Protein AF-0000000079922137 (afdb_homodimer)

Nearest PDB structures (foldseek):
  1squ-assembly1_A  TM=9.367E-01  e=2.160E-16  Thermotoga maritima
  3hm4-assembly1_B  TM=8.868E-01  e=2.963E-15  Oleidesulfovibrio alaskensis G20
  3h4y-assembly1_A-2  TM=8.692E-01  e=5.704E-15  Nitratidesulfovibrio vulgaris str. Hildenborough
  1xko-assembly1_A  TM=8.768E-01  e=2.113E-14  Thermotoga maritima
  6vpw-assembly1_B  TM=8.521E-01  e=3.391E-11  Vibrio vulnificus CMCP6

Radius of gyration: 19.05 Å; Cα contacts (8 Å, |Δi|>4): 712; chains: 2; bounding box: 39×54×43 Å

Secondary structure (DSSP, 8-state):
--HHHHHHHHHHHHHHHHHHH---PEE---EEEPSSEEE-SEEEEEEEEESEEEEEEEEE-HHHHHHHHHHHTTS-----HHHHHHHHHHHHHHHHHHHHHHHHHTT--EEEPPPEEEESSEEEE-SS-EEEEEEE-TT--EEEEEEEEEE-/--HHHHHHHHHHHHHHHHHHH----EE---EEEPSSEEEEEEEEEEEEEESEEEEEEEEE-HHHHHHHHHHHTTS-----HHHHHHHHHHHHHHHHHHHHHHHHHTT--EEEPPPEEEEEEEEEE-SS-EEEEEEE-TT--EEEEEEEEEE-

Organism: NCBI:txid1123349

Foldseek 3Di:
DDPQLVVLLVVLLQVLLCVLLVWRKDKDDKDWDDPWDKAAFKKKWKFKDFQKGWIKIKHFHLVVLQNSLCSNVPND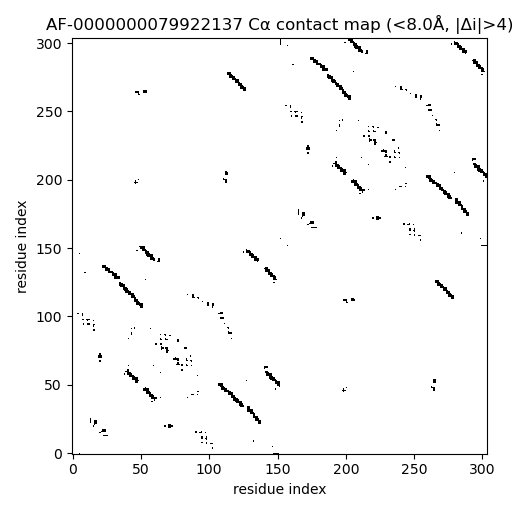GDPDSVSSNVSVQVSVVSSVVSSQVSVVVVVTHMDMDRMDMDGHIDIDGDPFIKMKMWIATPVGGIMIIIIGMDGD/DDPQLVVLLVVLLQVLLCVQLVWRKDKDDKDWDDPWDKAAFKKKWKFKDFQKGWIKIKHFHLVVLQNSLCSNVPNDGDPDSVSSNVSVQVSVVSSVVSSQVSVVVVVTHMDMDRMDMDGHIDIDGDPFIKMKMWIATPVGGIMIIIIGMDGD

Solvent-accessible surface area (backbone atoms only — not comparable to full-atom values): 14913 Å² total; per-residue (Å²): 114,61,65,68,60,52,49,34,44,51,50,22,44,46,51,43,45,24,66,58,34,69,47,68,57,41,76,54,74,69,47,78,53,60,79,62,40,73,46,71,39,37,32,35,38,29,25,26,24,66,47,37,34,23,40,40,34,44,37,28,42,70,66,37,34,35,51,52,31,11,30,53,63,74,62,42,86,59,85,47,67,68,59,20,50,51,44,49,36,51,51,52,50,52,22,51,51,48,18,36,56,52,34,38,76,70,75,32,56,57,47,62,25,62,48,36,36,41,34,36,55,33,36,38,36,53,92,54,71,31,41,34,36,40,34,29,40,86,83,65,38,55,36,34,42,34,41,24,54,42,78,107,114,60,66,68,61,52,48,32,44,52,49,20,42,46,52,43,44,22,65,58,34,69,46,69,56,41,79,54,73,69,46,77,52,59,79,64,38,75,46,76,35,39,33,36,36,29,27,26,24,66,50,37,34,23,39,42,34,43,37,30,39,70,67,36,35,35,50,52,31,11,31,54,63,73,60,43,84,60,85,48,68,67,59,20,53,52,44,49,36,52,50,53,49,50,23,51,51,48,18,35,55,50,33,38,74,70,75,33,55,58,50,62,25,62,48,35,36,41,34,37,53,34,36,38,36,53,88,55,72,32,43,34,36,40,33,28,41,87,85,65,37,54,37,35,42,34,40,23,53,42,80,106

Sequence (304 aa):
MKKEYLNSILESTKSVIDMVCQEDIKKGAPYIKNNPYSMNDISVNIGITGELKGQFVLSLTEDAVKYIASQMMGGMEISDIEMGKSAIGELSNMIMGNAGTKLSELNKTIDITPPMIIEGKVSISNPHQTISLPFKTKNNMELEVNISIVEVMKKEYLNSILESTKSVIDMVCQEDIKKGAPYIKNNPYSMNDISVNIGITGELKGQFVLSLTEDAVKYIASQMMGGMEISDIEMGKSAIGELSNMIMGNAGTKLSELNKTIDITPPMIIEGKVSISNPHQTISLPFKTKNNMELEVNISIVEV

InterPro domains:
  IPR028051 Chemotaxis phosphatase CheX-like domain [PF13690] (42-129)
  IPR028976 CheC-like superfamily [G3DSA:3.40.1550.10] (1-151)
  IPR028976 CheC-like superfamily [SSF103039] (1-140)
  IPR038756 CheY-P phosphatase CheX-like [PTHR39452] (1-149)

Structure (mmCIF, N/CA/C/O backbone):
data_AF-0000000079922137-model_v1
#
loop_
_entity.id
_entity.type
_entity.pdbx_description
1 polymer 'Chemotaxis protein CheX'
#
loop_
_atom_site.group_PDB
_atom_site.id
_atom_site.type_symbol
_atom_site.label_atom_id
_atom_site.label_alt_id
_atom_site.label_comp_id
_atom_site.label_asym_id
_atom_site.label_entity_id
_atom_site.label_seq_id
_atom_site.pdbx_PDB_ins_code
_atom_site.Cartn_x
_atom_site.Cartn_y
_atom_site.Cartn_z
_atom_site.occupancy
_atom_site.B_iso_or_equiv
_atom_site.auth_seq_id
_atom_site.auth_comp_id
_atom_site.auth_asym_id
_atom_site.auth_atom_id
_atom_site.pdbx_PDB_model_num
ATOM 1 N N . MET A 1 1 ? 11.984 11.219 -10.359 1 81 1 MET A N 1
ATOM 2 C CA . MET A 1 1 ? 10.789 12.016 -10.133 1 81 1 MET A CA 1
ATOM 3 C C . MET A 1 1 ? 11.055 13.492 -10.414 1 81 1 MET A C 1
ATOM 5 O O . MET A 1 1 ? 12.094 14.023 -10.008 1 81 1 MET A O 1
ATOM 9 N N . LYS A 1 2 ? 10.133 14.156 -11.18 1 90 2 LYS A N 1
ATOM 10 C CA . LYS A 1 2 ? 10.289 15.586 -11.445 1 90 2 LYS A CA 1
ATOM 11 C C . LYS A 1 2 ? 10.086 16.406 -10.172 1 90 2 LYS A C 1
ATOM 13 O O . LYS A 1 2 ? 9.203 16.109 -9.375 1 90 2 LYS A O 1
ATOM 18 N N . LYS A 1 3 ? 10.906 17.406 -10.078 1 93.06 3 LYS A N 1
ATOM 19 C CA . LYS A 1 3 ? 10.891 18.266 -8.898 1 93.06 3 LYS A CA 1
ATOM 20 C C . LYS A 1 3 ? 9.516 18.891 -8.688 1 93.06 3 LYS A C 1
ATOM 22 O O . LYS A 1 3 ? 9.078 19.078 -7.555 1 93.06 3 LYS A O 1
ATOM 27 N N . GLU A 1 4 ? 8.867 19.172 -9.766 1 96.12 4 GLU A N 1
ATOM 28 C CA . GLU A 1 4 ? 7.566 19.828 -9.703 1 96.12 4 GLU A CA 1
ATOM 29 C C . GLU A 1 4 ? 6.535 18.938 -9.008 1 96.12 4 GLU A C 1
ATOM 31 O O . GLU A 1 4 ? 5.668 19.422 -8.289 1 96.12 4 GLU A O 1
ATOM 36 N N . TYR A 1 5 ? 6.586 17.625 -9.289 1 96.44 5 TYR A N 1
ATOM 37 C CA . TYR A 1 5 ? 5.664 16.703 -8.633 1 96.44 5 TYR A CA 1
ATOM 38 C C . TYR A 1 5 ? 5.934 16.625 -7.137 1 96.44 5 TYR A C 1
ATOM 40 O O . TYR A 1 5 ? 5.004 16.672 -6.328 1 96.44 5 TYR A O 1
ATOM 48 N N . LEU A 1 6 ? 7.207 16.562 -6.859 1 95.06 6 LEU A N 1
ATOM 49 C CA . LEU A 1 6 ? 7.617 16.531 -5.461 1 95.06 6 LEU A CA 1
ATOM 50 C C . LEU A 1 6 ? 7.164 17.781 -4.73 1 95.06 6 LEU A C 1
ATOM 52 O O . LEU A 1 6 ? 6.66 17.703 -3.605 1 95.06 6 LEU A O 1
ATOM 56 N N . ASN A 1 7 ? 7.367 18.906 -5.379 1 96.06 7 ASN A N 1
ATOM 57 C CA . ASN A 1 7 ? 6.992 20.172 -4.777 1 96.06 7 ASN A CA 1
ATOM 58 C C . ASN A 1 7 ? 5.488 20.266 -4.531 1 96.06 7 ASN A C 1
ATOM 60 O O . ASN A 1 7 ? 5.051 20.812 -3.525 1 96.06 7 ASN A O 1
ATOM 64 N N . SER A 1 8 ? 4.691 19.734 -5.438 1 97.88 8 SER A N 1
ATOM 65 C CA . SER A 1 8 ? 3.242 19.719 -5.273 1 97.88 8 SER A CA 1
ATOM 66 C C . SER A 1 8 ? 2.836 18.938 -4.027 1 97.88 8 SER A C 1
ATOM 68 O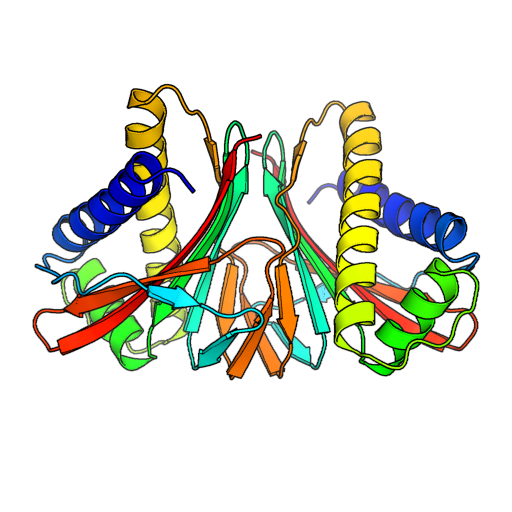 O . SER A 1 8 ? 1.965 19.375 -3.271 1 97.88 8 SER A O 1
ATOM 70 N N . ILE A 1 9 ? 3.469 17.797 -3.805 1 97.5 9 ILE A N 1
ATOM 71 C CA . ILE A 1 9 ? 3.141 16.938 -2.672 1 97.5 9 ILE A CA 1
ATOM 72 C C . ILE A 1 9 ? 3.617 17.594 -1.376 1 97.5 9 ILE A C 1
ATOM 74 O O . ILE A 1 9 ? 2.898 17.594 -0.374 1 97.5 9 ILE A O 1
ATOM 78 N N . LEU A 1 10 ? 4.812 18.188 -1.429 1 96.38 10 LEU A N 1
ATOM 79 C CA . LEU A 1 10 ? 5.379 18.859 -0.266 1 96.38 10 LEU A CA 1
ATOM 80 C C . LEU A 1 10 ? 4.508 20.047 0.156 1 96.38 10 LEU A C 1
ATOM 82 O O . LEU A 1 10 ? 4.211 20.203 1.342 1 96.38 10 LEU A O 1
ATOM 86 N N . GLU A 1 11 ? 4.148 20.766 -0.807 1 97.38 11 GLU A N 1
ATOM 87 C CA . GLU A 1 11 ? 3.314 21.938 -0.522 1 97.38 11 GLU A CA 1
ATOM 88 C C . GLU A 1 11 ? 1.943 21.516 0.001 1 97.38 11 GLU A C 1
ATOM 90 O O . GLU A 1 11 ? 1.394 22.156 0.9 1 97.38 11 GLU A O 1
ATOM 95 N N . SER A 1 12 ? 1.411 20.516 -0.592 1 98.62 12 SER A N 1
ATOM 96 C CA . SER A 1 12 ? 0.122 20 -0.137 1 98.62 12 SER A CA 1
ATOM 97 C C . SER A 1 12 ? 0.203 19.484 1.298 1 98.62 12 SER A C 1
ATOM 99 O O . SER A 1 12 ? -0.711 19.719 2.094 1 98.62 12 SER A O 1
ATOM 101 N N . THR A 1 13 ? 1.316 18.828 1.628 1 98.44 13 THR A N 1
ATOM 102 C CA . THR A 1 13 ? 1.517 18.328 2.986 1 98.44 13 THR A CA 1
ATOM 103 C C . THR A 1 13 ? 1.5 19.484 3.986 1 98.44 13 THR A C 1
ATOM 105 O O . THR A 1 13 ? 0.745 19.453 4.961 1 98.44 13 THR A O 1
ATOM 108 N N . LYS A 1 14 ? 2.283 20.469 3.693 1 97.75 14 LYS A N 1
ATOM 109 C CA . LYS A 1 14 ? 2.359 21.609 4.602 1 97.75 14 LYS A CA 1
ATOM 110 C C . LYS A 1 14 ? 1.015 22.328 4.695 1 97.75 14 LYS A C 1
ATOM 112 O O . LYS A 1 14 ? 0.538 22.625 5.793 1 97.75 14 LYS A O 1
ATOM 117 N N . SER A 1 15 ? 0.419 22.609 3.574 1 98.19 15 SER A N 1
ATOM 118 C CA . SER A 1 15 ? -0.817 23.391 3.549 1 98.19 15 SER A CA 1
ATOM 119 C C . SER A 1 15 ? -1.936 22.672 4.297 1 98.19 15 SER A C 1
ATOM 121 O O . SER A 1 15 ? -2.656 23.281 5.086 1 98.19 15 SER A O 1
ATOM 123 N N . VAL A 1 16 ? -2.084 21.406 4.055 1 98.56 16 VAL A N 1
ATOM 124 C CA . VAL A 1 16 ? -3.178 20.641 4.656 1 98.56 16 VAL A CA 1
ATOM 125 C C . VAL A 1 16 ? -2.953 20.516 6.164 1 98.56 16 VAL A C 1
ATOM 127 O O . VAL A 1 16 ? -3.875 20.734 6.953 1 98.56 16 VAL A O 1
ATOM 130 N N . ILE A 1 17 ? -1.747 20.188 6.582 1 97.94 17 ILE A N 1
ATOM 131 C CA . ILE A 1 17 ? -1.484 20.047 8.008 1 97.94 17 ILE A CA 1
ATOM 132 C C . ILE A 1 17 ? -1.648 21.391 8.703 1 97.94 17 ILE A C 1
ATOM 134 O O . ILE A 1 17 ? -2.242 21.484 9.781 1 97.94 17 ILE A O 1
ATOM 138 N N . ASP A 1 18 ? -1.113 22.422 8.086 1 97.5 18 ASP A N 1
ATOM 139 C CA . ASP A 1 18 ? -1.237 23.766 8.672 1 97.5 18 ASP A CA 1
ATOM 140 C C . ASP A 1 18 ? -2.703 24.156 8.812 1 97.5 18 ASP A C 1
ATOM 142 O O . ASP A 1 18 ? -3.107 24.703 9.844 1 97.5 18 ASP A O 1
ATOM 146 N N . MET A 1 19 ? -3.449 23.906 7.824 1 97.25 19 MET A N 1
ATOM 147 C CA . MET A 1 19 ? -4.852 24.312 7.82 1 97.25 19 MET A CA 1
ATOM 148 C C . MET A 1 19 ? -5.68 23.422 8.742 1 97.25 19 MET A C 1
ATOM 150 O O . MET A 1 19 ? -6.441 23.938 9.578 1 97.25 19 MET A O 1
ATOM 154 N N . VAL A 1 20 ? -5.59 22.109 8.664 1 96.81 20 VAL A N 1
ATOM 155 C CA . VAL A 1 20 ? -6.449 21.156 9.359 1 96.81 20 VAL A CA 1
ATOM 156 C C . VAL A 1 20 ? -6.047 21.078 10.828 1 96.81 20 VAL A C 1
ATOM 158 O O . VAL A 1 20 ? -6.898 20.922 11.703 1 96.81 20 VAL A O 1
ATOM 161 N N . CYS A 1 21 ? -4.738 21.234 11.125 1 96.69 21 CYS A N 1
ATOM 162 C CA . CYS A 1 21 ? -4.242 21.016 12.477 1 96.69 21 CYS A CA 1
ATOM 163 C C . CYS A 1 21 ? -3.791 22.328 13.109 1 96.69 21 CYS A C 1
ATOM 165 O O . CYS A 1 21 ? -3.299 22.344 14.242 1 96.69 21 CYS A O 1
ATOM 167 N N . GLN A 1 22 ? -3.955 23.344 12.375 1 95 22 GLN A N 1
ATOM 168 C CA . GLN A 1 22 ? -3.502 24.656 12.852 1 95 22 GLN A CA 1
ATOM 169 C C . GLN A 1 22 ? -2.055 24.594 13.336 1 95 22 GLN A C 1
ATOM 171 O O . GLN A 1 22 ? -1.746 25.016 14.445 1 95 22 GLN A O 1
ATOM 176 N N . GLU A 1 23 ? -1.337 24.047 12.484 1 94.38 23 GLU A N 1
ATOM 177 C CA . GLU A 1 23 ? 0.096 23.922 12.734 1 94.38 23 GLU A CA 1
ATOM 178 C C . GLU A 1 23 ? 0.896 24.875 11.836 1 94.38 23 GLU A C 1
ATOM 180 O O . GLU A 1 23 ? 0.321 25.625 11.055 1 94.38 23 GLU A O 1
ATOM 185 N N . ASP A 1 24 ? 2.137 24.938 11.922 1 94.69 24 ASP A N 1
ATOM 186 C CA . ASP A 1 24 ? 3.129 25.562 11.055 1 94.69 24 ASP A CA 1
ATOM 187 C C . ASP A 1 24 ? 4.367 24.672 10.914 1 94.69 24 ASP A C 1
ATOM 189 O O . ASP A 1 24 ? 5.457 25.047 11.359 1 94.69 24 ASP A O 1
ATOM 193 N N . ILE A 1 25 ? 4.078 23.594 10.242 1 96.62 25 ILE A N 1
ATOM 194 C CA . ILE A 1 25 ? 5.141 22.594 10.234 1 96.62 25 ILE A CA 1
ATOM 195 C C . ILE A 1 25 ? 6.332 23.109 9.43 1 96.62 25 ILE A C 1
ATOM 197 O O . ILE A 1 25 ? 6.156 23.828 8.438 1 96.62 25 ILE A O 1
ATOM 201 N N . LYS A 1 26 ? 7.438 22.734 9.875 1 96.88 26 LYS A N 1
ATOM 202 C CA . LYS A 1 26 ? 8.68 23.141 9.227 1 96.88 26 LYS A CA 1
ATOM 203 C C . LYS A 1 26 ? 9.266 22 8.391 1 96.88 26 LYS A C 1
ATOM 205 O O . LYS A 1 26 ? 9.367 20.875 8.859 1 96.88 26 LYS A O 1
ATOM 210 N N . LYS A 1 27 ? 9.625 22.406 7.191 1 95.94 27 LYS A N 1
ATOM 211 C CA . LYS A 1 27 ? 10.188 21.422 6.277 1 95.94 27 LYS A CA 1
ATOM 212 C C . LYS A 1 27 ? 11.695 21.297 6.465 1 95.94 27 LYS A C 1
ATOM 214 O O . LYS A 1 27 ? 12.391 22.297 6.656 1 95.94 27 LYS A O 1
ATOM 219 N N . GLY A 1 28 ? 12.156 20.094 6.504 1 95.38 28 GLY A N 1
ATOM 220 C CA . GLY A 1 28 ? 13.594 19.844 6.457 1 95.38 28 GLY A CA 1
ATOM 221 C C . GLY A 1 28 ? 14.109 19.578 5.055 1 95.38 28 GLY A C 1
ATOM 222 O O . GLY A 1 28 ? 13.398 19.812 4.074 1 95.38 28 GLY A O 1
ATOM 223 N N . ALA A 1 29 ? 15.352 19.125 4.977 1 94.94 29 ALA A N 1
ATOM 224 C CA . ALA A 1 29 ? 15.984 18.844 3.688 1 94.94 29 ALA A CA 1
ATOM 225 C C . ALA A 1 29 ? 15.57 17.469 3.172 1 94.94 29 ALA A C 1
ATOM 227 O O . ALA A 1 29 ? 15.648 16.469 3.9 1 94.94 29 ALA A O 1
ATOM 228 N N . PRO A 1 30 ? 15.164 17.5 1.885 1 94.94 30 PRO A N 1
ATOM 229 C CA . PRO A 1 30 ? 14.867 16.188 1.299 1 94.94 30 PRO A CA 1
ATOM 230 C C . PRO A 1 30 ? 16.109 15.336 1.119 1 94.94 30 PRO A C 1
ATOM 232 O O . PRO A 1 30 ? 17.203 15.859 0.92 1 94.94 30 PRO A O 1
ATOM 235 N N . TYR A 1 31 ? 15.914 13.984 1.205 1 95.5 31 TYR A N 1
ATOM 236 C CA . TYR A 1 31 ? 17.016 13.062 0.929 1 95.5 31 TYR A CA 1
ATOM 237 C C . TYR A 1 31 ? 16.484 11.766 0.326 1 95.5 31 TYR A C 1
ATOM 239 O O . TYR A 1 31 ? 15.305 11.453 0.429 1 95.5 31 TYR A O 1
ATOM 247 N N . ILE A 1 32 ? 17.359 10.984 -0.324 1 94.94 32 ILE A N 1
ATOM 248 C CA . ILE A 1 32 ? 17.016 9.734 -0.988 1 94.94 32 ILE A CA 1
ATOM 249 C C . ILE A 1 32 ? 17.156 8.578 -0.002 1 94.94 32 ILE A C 1
ATOM 251 O O . ILE A 1 32 ? 18.125 8.5 0.746 1 94.94 32 ILE A O 1
ATOM 255 N N . LYS A 1 33 ? 16.141 7.742 0.005 1 92.81 33 LYS A N 1
ATOM 256 C CA . LYS A 1 33 ? 16.219 6.527 0.812 1 92.81 33 LYS A CA 1
ATOM 257 C C . LYS A 1 33 ? 16.75 5.352 -0.01 1 92.81 33 LYS A C 1
ATOM 259 O O . LYS A 1 33 ? 16.359 5.176 -1.165 1 92.81 33 LYS A O 1
ATOM 264 N N . ASN A 1 34 ? 17.547 4.605 0.652 1 88.62 34 ASN A N 1
ATOM 265 C CA . ASN A 1 34 ? 17.984 3.371 0.019 1 88.62 34 ASN A CA 1
ATOM 266 C C . ASN A 1 34 ? 16.938 2.271 0.131 1 88.62 34 ASN A C 1
ATOM 268 O O . ASN A 1 34 ? 16.297 2.127 1.171 1 88.62 34 ASN A O 1
ATOM 272 N N . ASN A 1 35 ? 16.766 1.511 -0.891 1 87.44 35 ASN A N 1
ATOM 273 C CA . ASN A 1 35 ? 15.867 0.359 -0.865 1 87.44 35 ASN A CA 1
ATOM 274 C C . ASN A 1 35 ? 16.609 -0.919 -0.484 1 87.44 35 ASN A C 1
ATOM 276 O O . ASN A 1 35 ? 17.672 -1.212 -1.034 1 87.44 35 ASN A O 1
ATOM 280 N N . PRO A 1 36 ? 16.109 -1.614 0.474 1 91.69 36 PRO A N 1
ATOM 281 C CA . PRO A 1 36 ? 14.961 -1.319 1.331 1 91.69 36 PRO A CA 1
ATOM 282 C C . PRO A 1 36 ? 15.281 -0.306 2.426 1 91.69 36 PRO A C 1
ATOM 284 O O . PRO A 1 36 ? 16.453 -0.078 2.734 1 91.69 36 PRO A O 1
ATOM 287 N N . TYR A 1 37 ? 14.234 0.361 2.883 1 91.69 37 TYR A N 1
ATOM 288 C CA . TYR A 1 37 ? 14.398 1.246 4.031 1 91.69 37 TYR A CA 1
ATOM 289 C C . TYR A 1 37 ? 13.516 0.8 5.191 1 91.69 37 TYR A C 1
ATOM 291 O O . TYR A 1 37 ? 12.516 0.099 4.988 1 91.69 37 TYR A O 1
ATOM 299 N N . SER A 1 38 ? 13.891 1.223 6.316 1 91.19 38 SER A N 1
ATOM 300 C CA . SER A 1 38 ? 13.18 0.786 7.512 1 91.19 38 SER A CA 1
ATOM 301 C C . SER A 1 38 ? 12.297 1.899 8.07 1 91.19 38 SER A C 1
ATOM 303 O O . SER A 1 38 ? 12.633 3.08 7.953 1 91.19 38 SER A O 1
ATOM 305 N N . MET A 1 39 ? 11.219 1.504 8.516 1 87.19 39 MET A N 1
ATOM 306 C CA . MET A 1 39 ? 10.336 2.377 9.281 1 87.19 39 MET A CA 1
ATOM 307 C C . MET A 1 39 ? 10.008 1.756 10.633 1 87.19 39 MET A C 1
ATOM 309 O O . MET A 1 39 ? 9.938 0.532 10.766 1 87.19 39 MET A O 1
ATOM 313 N N . ASN A 1 40 ? 9.992 2.822 11.539 1 82.31 40 ASN A N 1
ATOM 314 C CA . ASN A 1 40 ? 9.703 2.367 12.898 1 82.31 40 ASN A CA 1
ATOM 315 C C . ASN A 1 40 ? 8.469 3.047 13.469 1 82.31 40 ASN A C 1
ATOM 317 O O . ASN A 1 40 ? 8.148 4.18 13.102 1 82.31 40 ASN A O 1
ATOM 321 N N . ASP A 1 41 ? 7.352 2.367 13.68 1 89.75 41 ASP A N 1
ATOM 322 C CA . ASP A 1 41 ? 6.172 2.871 14.383 1 89.75 41 ASP A CA 1
ATOM 323 C C . ASP A 1 41 ? 4.938 2.805 13.484 1 89.75 41 ASP A C 1
ATOM 325 O O . ASP A 1 41 ? 4.523 1.722 13.062 1 89.75 41 ASP A O 1
ATOM 329 N N . ILE A 1 42 ? 4.379 4.078 13.156 1 95.25 42 ILE A N 1
ATOM 330 C CA . ILE A 1 42 ? 3.127 4.078 12.406 1 95.25 42 ILE A CA 1
ATOM 331 C C . ILE A 1 42 ? 3.344 4.734 11.047 1 95.25 42 ILE A C 1
ATOM 333 O O . ILE A 1 42 ? 3.963 5.797 10.953 1 95.25 42 ILE A O 1
ATOM 337 N N . SER A 1 43 ? 2.918 4.043 10 1 96.38 43 SER A N 1
ATOM 338 C CA . SER A 1 43 ? 3 4.57 8.641 1 96.38 43 SER A CA 1
ATOM 339 C C . SER A 1 43 ? 1.655 4.469 7.926 1 96.38 43 SER A C 1
ATOM 341 O O . SER A 1 43 ? 0.944 3.473 8.07 1 96.38 43 SER A O 1
ATOM 343 N N . VAL A 1 44 ? 1.329 5.488 7.211 1 97.38 44 VAL A N 1
ATOM 344 C CA . VAL A 1 44 ? 0.157 5.484 6.34 1 97.38 44 VAL A CA 1
ATOM 345 C C . VAL A 1 44 ? 0.596 5.418 4.879 1 97.38 44 VAL A C 1
ATOM 347 O O . VAL A 1 44 ? 1.353 6.273 4.414 1 97.38 44 VAL A O 1
ATOM 350 N N . ASN A 1 45 ? 0.087 4.426 4.156 1 97.44 45 ASN A N 1
ATOM 351 C CA . ASN A 1 45 ? 0.425 4.25 2.75 1 97.44 45 ASN A CA 1
ATOM 352 C C . ASN A 1 45 ? -0.764 4.566 1.845 1 97.44 45 ASN A C 1
ATOM 354 O O . ASN A 1 45 ? -1.878 4.102 2.094 1 97.44 45 ASN A O 1
ATOM 358 N N . ILE A 1 46 ? -0.551 5.43 0.88 1 98.12 46 ILE A N 1
ATOM 359 C CA . ILE A 1 46 ? -1.516 5.727 -0.173 1 98.12 46 ILE A CA 1
ATOM 360 C C . ILE A 1 46 ? -0.905 5.406 -1.536 1 98.12 46 ILE A C 1
ATOM 362 O O . ILE A 1 46 ? 0.155 5.934 -1.887 1 98.12 46 ILE A O 1
ATOM 366 N N . GLY A 1 47 ? -1.529 4.547 -2.246 1 97.94 47 GLY A N 1
ATOM 367 C CA . GLY A 1 47 ? -1.116 4.266 -3.611 1 97.94 47 GLY A CA 1
ATOM 368 C C . GLY A 1 47 ? -1.536 5.34 -4.594 1 97.94 47 GLY A C 1
ATOM 369 O O . GLY A 1 47 ? -2.584 5.969 -4.426 1 97.94 47 GLY A O 1
ATOM 370 N N . ILE A 1 48 ? -0.75 5.527 -5.609 1 98.19 48 ILE A N 1
ATOM 371 C CA . ILE A 1 48 ? -0.995 6.531 -6.637 1 98.19 48 ILE A CA 1
ATOM 372 C C . ILE A 1 48 ? -1.03 5.867 -8.008 1 98.19 48 ILE A C 1
ATOM 374 O O . ILE A 1 48 ? -0.157 5.062 -8.344 1 98.19 48 ILE A O 1
ATOM 378 N N . THR A 1 49 ? -2.064 6.172 -8.828 1 98.25 49 THR A N 1
ATOM 379 C CA . THR A 1 49 ? -2.152 5.691 -10.195 1 98.25 49 THR A CA 1
ATOM 380 C C . THR A 1 49 ? -2.535 6.824 -11.148 1 98.25 49 THR A C 1
ATOM 382 O O . THR A 1 49 ? -2.762 7.953 -10.711 1 98.25 49 THR A O 1
ATOM 385 N N . GLY A 1 50 ? -2.678 6.512 -12.43 1 97.44 50 GLY A N 1
ATOM 386 C CA . GLY A 1 50 ? -2.939 7.516 -13.453 1 97.44 50 GLY A CA 1
ATOM 387 C C . GLY A 1 50 ? -1.71 7.867 -14.273 1 97.44 50 GLY A C 1
ATOM 388 O O . GLY A 1 50 ? -0.957 6.984 -14.68 1 97.44 50 GLY A O 1
ATOM 389 N N . GLU A 1 51 ? -1.532 9.172 -14.469 1 97.75 51 GLU A N 1
ATOM 390 C CA . GLU A 1 51 ? -0.391 9.625 -15.258 1 97.75 51 GLU A CA 1
ATOM 391 C C . GLU A 1 51 ? 0.905 9.539 -14.461 1 97.75 51 GLU A C 1
ATOM 393 O O . GLU A 1 51 ? 1.997 9.594 -15.023 1 97.75 51 GLU A O 1
ATOM 398 N N . LEU A 1 52 ? 0.773 9.477 -13.188 1 97.5 52 LEU A N 1
ATOM 399 C CA . LEU A 1 52 ? 1.844 9.125 -12.258 1 97.5 52 LEU A CA 1
ATOM 400 C C . LEU A 1 52 ? 1.501 7.855 -11.492 1 97.5 52 LEU A C 1
ATOM 402 O O . LEU A 1 52 ? 0.344 7.645 -11.117 1 97.5 52 LEU A O 1
ATOM 406 N N . LYS A 1 53 ? 2.477 6.988 -11.219 1 97.62 53 LYS A N 1
ATOM 407 C CA . LYS A 1 53 ? 2.281 5.777 -10.43 1 97.62 53 LYS A CA 1
ATOM 408 C C . LYS A 1 53 ? 3.305 5.688 -9.297 1 97.62 53 LYS A C 1
ATOM 410 O O . LYS A 1 53 ? 4.469 6.055 -9.477 1 97.62 53 LYS A O 1
ATOM 415 N N . GLY A 1 54 ? 2.85 5.242 -8.172 1 96.94 54 GLY A N 1
ATOM 416 C CA . GLY A 1 54 ? 3.775 5.094 -7.059 1 96.94 54 GLY A CA 1
ATOM 417 C C . GLY A 1 54 ? 3.084 5.004 -5.715 1 96.94 54 GLY A C 1
ATOM 418 O O . GLY A 1 54 ? 2.027 4.379 -5.594 1 96.94 54 GLY A O 1
ATOM 419 N N . GLN A 1 55 ? 3.812 5.551 -4.691 1 96.88 55 GLN A N 1
ATOM 420 C CA . GLN A 1 55 ? 3.326 5.469 -3.318 1 96.88 55 GLN A CA 1
ATOM 421 C C . GLN A 1 55 ? 3.676 6.73 -2.535 1 96.88 55 GLN A C 1
ATOM 423 O O . GLN A 1 55 ? 4.75 7.309 -2.725 1 96.88 55 GLN A O 1
ATOM 428 N N . PHE A 1 56 ? 2.746 7.125 -1.777 1 97.88 56 PHE A N 1
ATOM 429 C CA . PHE A 1 56 ? 2.91 8.102 -0.705 1 97.88 56 PHE A CA 1
ATOM 430 C C . PHE A 1 56 ? 2.877 7.418 0.657 1 97.88 56 PHE A C 1
ATOM 432 O O . PHE A 1 56 ? 1.934 6.684 0.967 1 97.88 56 PHE A O 1
ATOM 439 N N . VAL A 1 57 ? 3.916 7.637 1.489 1 97.38 57 VAL A N 1
ATOM 440 C CA . VAL A 1 57 ? 3.955 7.051 2.824 1 97.38 57 VAL A CA 1
ATOM 441 C C . VAL A 1 57 ? 4.23 8.141 3.859 1 97.38 57 VAL A C 1
ATOM 443 O O . VAL A 1 57 ? 5.254 8.828 3.789 1 97.38 57 VAL A O 1
ATOM 446 N N . LEU A 1 58 ? 3.365 8.336 4.793 1 97.94 58 LEU A N 1
ATOM 447 C CA . LEU A 1 58 ? 3.555 9.227 5.934 1 97.94 58 LEU A CA 1
ATOM 448 C C . LEU A 1 58 ? 3.945 8.445 7.18 1 97.94 58 LEU A C 1
ATOM 450 O O . LEU A 1 58 ? 3.188 7.59 7.645 1 97.94 58 LEU A O 1
ATOM 454 N N . SER A 1 59 ? 5.078 8.703 7.742 1 96.94 59 SER A N 1
ATOM 455 C CA . SER A 1 59 ? 5.586 8.008 8.914 1 96.94 59 SER A CA 1
ATOM 456 C C . SER A 1 59 ? 5.602 8.914 10.141 1 96.94 59 SER A C 1
ATOM 458 O O . SER A 1 59 ? 6.066 10.055 10.07 1 96.94 59 SER A O 1
ATOM 460 N N . LEU A 1 60 ? 5.105 8.383 11.211 1 95.94 60 LEU A N 1
ATOM 461 C CA . LEU A 1 60 ? 5.027 9.148 12.453 1 95.94 60 LEU A CA 1
ATOM 462 C C . LEU A 1 60 ? 5.262 8.25 13.656 1 95.94 60 LEU A C 1
ATOM 464 O O . LEU A 1 60 ? 4.957 7.055 13.617 1 95.94 60 LEU A O 1
ATOM 468 N N . THR A 1 61 ? 5.727 8.883 14.719 1 94.19 61 THR A N 1
ATOM 469 C CA . THR A 1 61 ? 5.762 8.203 16 1 94.19 61 THR A CA 1
ATOM 470 C C . THR A 1 61 ? 4.371 8.156 16.625 1 94.19 61 THR A C 1
ATOM 472 O O . THR A 1 61 ? 3.484 8.922 16.25 1 94.19 61 THR A O 1
ATOM 475 N N . GLU A 1 62 ? 4.238 7.273 17.625 1 93.38 62 GLU A N 1
ATOM 476 C CA . GLU A 1 62 ? 2.963 7.199 18.328 1 93.38 62 GLU A CA 1
ATOM 477 C C . GLU A 1 62 ? 2.598 8.547 18.953 1 93.38 62 GLU A C 1
ATOM 479 O O . GLU A 1 62 ? 1.438 8.961 18.906 1 93.38 62 GLU A O 1
ATOM 484 N N . ASP A 1 63 ? 3.59 9.195 19.484 1 93.5 63 ASP A N 1
ATOM 485 C CA . ASP A 1 63 ? 3.355 10.5 20.094 1 93.5 63 ASP A CA 1
ATOM 486 C C . ASP A 1 63 ? 2.918 11.531 19.062 1 93.5 63 ASP A C 1
ATOM 488 O O . ASP A 1 63 ? 2.027 12.336 19.328 1 93.5 63 ASP A O 1
ATOM 492 N N . ALA A 1 64 ? 3.557 11.492 17.938 1 95.56 64 ALA A N 1
ATOM 493 C CA . ALA A 1 64 ? 3.189 12.43 16.875 1 95.56 64 ALA A CA 1
ATOM 494 C C . ALA A 1 64 ? 1.771 12.164 16.375 1 95.56 64 ALA A C 1
ATOM 496 O O . ALA A 1 64 ? 1.029 13.094 16.062 1 95.56 64 ALA A O 1
ATOM 497 N N . VAL A 1 65 ? 1.354 10.906 16.328 1 96.19 65 VAL A N 1
ATOM 498 C CA . VAL A 1 65 ? 0.004 10.531 15.914 1 96.19 65 VAL A CA 1
ATOM 499 C C . VAL A 1 65 ? -1.014 11.141 16.875 1 96.19 65 VAL A C 1
ATOM 501 O O . VAL A 1 65 ? -1.979 11.773 16.453 1 96.19 65 VAL A O 1
ATOM 504 N N . LYS A 1 66 ? -0.755 10.938 18.125 1 95.06 66 LYS A N 1
ATOM 505 C CA . LYS A 1 66 ? -1.672 11.453 19.141 1 95.06 66 LYS A CA 1
ATOM 506 C C . LYS A 1 66 ? -1.762 12.977 19.078 1 95.06 66 LYS A C 1
ATOM 508 O O . LYS A 1 66 ? -2.854 13.539 19.172 1 95.06 66 LYS A O 1
ATOM 513 N N . TYR A 1 67 ? -0.655 13.562 18.938 1 95.62 67 TYR A N 1
ATOM 514 C CA . TYR A 1 67 ? -0.613 15.016 18.906 1 95.62 67 TYR A CA 1
ATOM 515 C C . TYR A 1 67 ? -1.354 15.562 17.703 1 95.62 67 TYR A C 1
ATOM 517 O O . TYR A 1 67 ? -2.236 16.406 17.828 1 95.62 67 TYR A O 1
ATOM 525 N N . ILE A 1 68 ? -1.006 15.125 16.484 1 96.25 68 ILE A N 1
ATOM 526 C CA . ILE A 1 68 ? -1.587 15.625 15.234 1 96.25 68 ILE A CA 1
ATOM 527 C C . ILE A 1 68 ? -3.084 15.328 15.211 1 96.25 68 ILE A C 1
ATOM 529 O O . ILE A 1 68 ? -3.885 16.172 14.82 1 96.25 68 ILE A O 1
ATOM 533 N N . ALA A 1 69 ? -3.451 14.109 15.633 1 96.56 69 ALA A N 1
ATOM 534 C CA . ALA A 1 69 ? -4.867 13.766 15.688 1 96.56 69 ALA A CA 1
ATOM 535 C C . ALA A 1 69 ? -5.621 14.695 16.641 1 96.56 69 ALA A C 1
ATOM 537 O O . ALA A 1 69 ? -6.742 15.117 16.344 1 96.56 69 ALA A O 1
ATOM 538 N N . SER A 1 70 ? -5.02 14.938 17.812 1 96.25 70 SER A N 1
ATOM 539 C CA . SER A 1 70 ? -5.609 15.859 18.781 1 96.25 70 SER A CA 1
ATOM 540 C C . SER A 1 70 ? -5.848 17.234 18.156 1 96.25 70 SER A C 1
ATOM 542 O O . SER A 1 70 ? -6.926 17.812 18.312 1 96.25 70 SER A O 1
ATOM 544 N N . GLN A 1 71 ? -4.887 17.719 17.438 1 95.81 71 GLN A N 1
ATOM 545 C CA . GLN A 1 71 ? -5 19.031 16.797 1 95.81 71 GLN A CA 1
ATOM 546 C C . GLN A 1 71 ? -6.098 19.016 15.727 1 95.81 71 GLN A C 1
ATOM 548 O O . GLN A 1 71 ? -6.844 19.984 15.594 1 95.81 71 GLN A O 1
ATOM 553 N N . MET A 1 72 ? -6.176 17.922 14.992 1 95.12 72 MET A N 1
ATOM 554 C CA . MET A 1 72 ? -7.203 17.781 13.969 1 95.12 72 MET A CA 1
ATOM 555 C C . MET A 1 72 ? -8.594 17.891 14.57 1 95.12 72 MET A C 1
ATOM 557 O O . MET A 1 72 ? -9.523 18.375 13.93 1 95.12 72 MET A O 1
ATOM 561 N N . MET A 1 73 ? -8.664 17.359 15.766 1 92.94 73 MET A N 1
ATOM 562 C CA . MET A 1 73 ? -9.969 17.297 16.422 1 92.94 73 MET A CA 1
ATOM 563 C C . MET A 1 73 ? -10.172 18.516 17.328 1 92.94 73 MET A C 1
ATOM 565 O O . MET A 1 73 ? -11 18.469 18.234 1 92.94 73 MET A O 1
ATOM 569 N N . GLY A 1 74 ? -9.391 19.5 17.188 1 92.44 74 GLY A N 1
ATOM 570 C CA . GLY A 1 74 ? -9.57 20.75 17.906 1 92.44 74 GLY A CA 1
ATOM 571 C C . GLY A 1 74 ? -8.898 20.75 19.266 1 92.44 74 GLY A C 1
ATOM 572 O O . GLY A 1 74 ? -9.32 21.469 20.172 1 92.44 74 GLY A O 1
ATOM 573 N N . GLY A 1 75 ? -8.039 19.891 19.438 1 93.06 75 GLY A N 1
ATOM 574 C CA . GLY A 1 75 ? -7.293 19.891 20.688 1 93.06 75 GLY A CA 1
ATOM 575 C C . GLY A 1 75 ? -7.797 18.859 21.672 1 93.06 75 GLY A C 1
ATOM 576 O O . GLY A 1 75 ? -7.297 18.766 22.797 1 93.06 75 GLY A O 1
ATOM 577 N N . MET A 1 76 ? -8.703 18.016 21.266 1 91.69 76 MET A N 1
ATOM 578 C CA . MET A 1 76 ? -9.234 16.984 22.141 1 91.69 76 MET A CA 1
ATOM 579 C C . MET A 1 76 ? -8.188 15.898 22.406 1 91.69 76 MET A C 1
ATOM 581 O O . MET A 1 76 ? -7.434 15.531 21.5 1 91.69 76 MET A O 1
ATOM 585 N N . GLU A 1 77 ? -8.188 15.5 23.625 1 90.88 77 GLU A N 1
ATOM 586 C CA . GLU A 1 77 ? -7.238 14.445 23.969 1 90.88 77 GLU A CA 1
ATOM 587 C C . GLU A 1 77 ? -7.59 13.141 23.266 1 90.88 77 GLU A C 1
ATOM 589 O O . GLU A 1 77 ? -8.758 12.734 23.25 1 90.88 77 GLU A O 1
ATOM 594 N N . ILE A 1 78 ? -6.578 12.57 22.672 1 90.38 78 ILE A N 1
ATOM 595 C CA . ILE A 1 78 ? -6.75 11.273 22.016 1 90.38 78 ILE A CA 1
ATOM 596 C C . ILE A 1 78 ? -6.219 10.172 22.938 1 90.38 78 ILE A C 1
ATOM 598 O O . ILE A 1 78 ? -5.012 10.078 23.172 1 90.38 78 ILE A O 1
ATOM 602 N N . SER A 1 79 ? -7.023 9.43 23.438 1 88.62 79 SER A N 1
ATOM 603 C CA . SER A 1 79 ? -6.598 8.375 24.359 1 88.62 79 SER A CA 1
ATOM 604 C C . SER A 1 79 ? -6.469 7.039 23.625 1 88.62 79 SER A C 1
ATOM 606 O O . SER A 1 79 ? -5.742 6.148 24.078 1 88.62 79 SER A O 1
ATOM 608 N N . ASP A 1 80 ? -7.152 6.926 22.594 1 91.94 80 ASP A N 1
ATOM 609 C CA . ASP A 1 80 ? -7.168 5.684 21.828 1 91.94 80 ASP A CA 1
ATOM 610 C C . ASP A 1 80 ? -6.301 5.801 20.578 1 91.94 80 ASP A C 1
ATOM 612 O O . ASP A 1 80 ? -6.625 6.547 19.656 1 91.94 80 ASP A O 1
ATOM 616 N N . ILE A 1 81 ? -5.277 5.016 20.516 1 91.81 81 ILE A N 1
ATOM 617 C CA . ILE A 1 81 ? -4.32 5.074 19.406 1 91.81 81 ILE A CA 1
ATOM 618 C C . ILE A 1 81 ? -5.016 4.719 18.094 1 91.81 81 ILE A C 1
ATOM 620 O O . ILE A 1 81 ? -4.652 5.23 17.031 1 91.81 81 ILE A O 1
ATOM 624 N N . GLU A 1 82 ? -6.102 3.928 18.203 1 92.06 82 GLU A N 1
ATOM 625 C CA . GLU A 1 82 ? -6.82 3.539 16.984 1 92.06 82 GLU A CA 1
ATOM 626 C C . GLU A 1 82 ? -7.566 4.723 16.375 1 92.06 82 GLU A C 1
ATOM 628 O O . GLU A 1 82 ? -7.641 4.859 15.156 1 92.06 82 GLU A O 1
ATOM 633 N N . MET A 1 83 ? -8.047 5.492 17.266 1 91.81 83 MET A N 1
ATOM 634 C CA . MET A 1 83 ? -8.68 6.723 16.797 1 91.81 83 MET A CA 1
ATOM 635 C C . MET A 1 83 ? -7.656 7.641 16.141 1 91.81 83 MET A C 1
ATOM 637 O O . MET A 1 83 ? -7.934 8.242 15.094 1 91.81 83 MET A O 1
ATOM 641 N N . GLY A 1 84 ? -6.504 7.746 16.766 1 95.5 84 GLY A N 1
ATOM 642 C CA . GLY A 1 84 ? -5.426 8.539 16.203 1 95.5 84 GLY A CA 1
ATOM 643 C C . GLY A 1 84 ? -5.008 8.07 14.812 1 95.5 84 GLY A C 1
ATOM 644 O O . GLY A 1 84 ? -4.844 8.883 13.898 1 95.5 84 GLY A O 1
ATOM 645 N N . LYS A 1 85 ? -4.887 6.781 14.688 1 95.19 85 LYS A N 1
ATOM 646 C CA . LYS A 1 85 ? -4.492 6.199 13.414 1 95.19 85 LYS A CA 1
ATOM 647 C C . LYS A 1 85 ? -5.52 6.508 12.328 1 95.19 85 LYS A C 1
ATOM 649 O O . LYS A 1 85 ? -5.152 6.84 11.195 1 95.19 85 LYS A O 1
ATOM 654 N N . SER A 1 86 ? -6.758 6.418 12.625 1 93.19 86 SER A N 1
ATOM 655 C CA . SER A 1 86 ? -7.828 6.742 11.688 1 93.19 86 SER A CA 1
ATOM 656 C C . SER A 1 86 ? -7.758 8.203 11.25 1 93.19 86 SER A C 1
ATOM 658 O O . SER A 1 86 ? -7.918 8.508 10.07 1 93.19 86 SER A O 1
ATOM 660 N N . ALA A 1 87 ? -7.527 9.016 12.188 1 95.25 87 ALA A N 1
ATOM 661 C CA . ALA A 1 87 ? -7.418 10.445 11.898 1 95.25 87 ALA A CA 1
ATOM 662 C C . ALA A 1 87 ? -6.246 10.727 10.961 1 95.25 87 ALA A C 1
ATOM 664 O O . ALA A 1 87 ? -6.375 11.508 10.016 1 95.25 87 ALA A O 1
ATOM 665 N N . ILE A 1 88 ? -5.148 10.086 11.195 1 96.94 88 ILE A N 1
ATOM 666 C CA . ILE A 1 88 ? -3.963 10.289 10.375 1 96.94 88 ILE A CA 1
ATOM 667 C C . ILE A 1 88 ? -4.207 9.75 8.969 1 96.94 88 ILE A C 1
ATOM 669 O O . ILE A 1 88 ? -3.725 10.312 7.984 1 96.94 88 ILE A O 1
ATOM 673 N N . GLY A 1 89 ? -4.918 8.609 8.867 1 96.69 89 GLY A N 1
ATOM 674 C CA . GLY A 1 89 ? -5.34 8.117 7.566 1 96.69 89 GLY A CA 1
ATOM 675 C C . GLY A 1 89 ? -6.113 9.148 6.758 1 96.69 89 GLY A C 1
ATOM 676 O O . GLY A 1 89 ? -5.816 9.375 5.582 1 96.69 89 GLY A O 1
ATOM 677 N N . GLU A 1 90 ? -7.074 9.75 7.406 1 95.81 90 GLU A N 1
ATOM 678 C CA . GLU A 1 90 ? -7.875 10.789 6.77 1 95.81 90 GLU A CA 1
ATOM 679 C C . GLU A 1 90 ? -7.016 11.984 6.367 1 95.81 90 GLU A C 1
ATOM 681 O O . GLU A 1 90 ? -7.164 12.523 5.266 1 95.81 90 GLU A O 1
ATOM 686 N N . LEU A 1 91 ? -6.129 12.375 7.281 1 97.75 91 LEU A N 1
ATOM 687 C CA . LEU A 1 91 ? -5.211 13.469 6.98 1 97.75 91 LEU A CA 1
ATOM 688 C C . LEU A 1 91 ? -4.406 13.172 5.723 1 97.75 91 LEU A C 1
ATOM 690 O O . LEU A 1 91 ? -4.23 14.047 4.871 1 97.75 91 LEU A O 1
ATOM 694 N N . SER A 1 92 ? -3.908 11.961 5.609 1 98.5 92 SER A N 1
ATOM 695 C CA . SER A 1 92 ? -3.125 11.555 4.449 1 98.5 92 SER A CA 1
ATOM 696 C C . SER A 1 92 ? -3.959 11.609 3.172 1 98.5 92 SER A C 1
ATOM 698 O O . SER A 1 92 ? -3.465 12.023 2.121 1 98.5 92 SER A O 1
ATOM 700 N N . ASN A 1 93 ? -5.23 11.188 3.309 1 96.81 93 ASN A N 1
ATOM 701 C CA . ASN A 1 93 ? -6.148 11.312 2.182 1 96.81 93 ASN A CA 1
ATOM 702 C C . ASN A 1 93 ? -6.305 12.773 1.747 1 96.81 93 ASN A C 1
ATOM 704 O O . ASN A 1 93 ? -6.277 13.07 0.553 1 96.81 93 ASN A O 1
ATOM 708 N N . MET A 1 94 ? -6.504 13.609 2.684 1 98.12 94 MET A N 1
ATOM 709 C CA . MET A 1 94 ? -6.672 15.023 2.383 1 98.12 94 MET A CA 1
ATOM 710 C C . MET A 1 94 ? -5.426 15.586 1.707 1 98.12 94 MET A C 1
ATOM 712 O O . MET A 1 94 ? -5.527 16.375 0.759 1 98.12 94 MET A O 1
ATOM 716 N N . ILE A 1 95 ? -4.266 15.227 2.236 1 98.69 95 ILE A N 1
ATOM 717 C CA . ILE A 1 95 ? -3.006 15.68 1.656 1 98.69 95 ILE A CA 1
ATOM 718 C C . ILE A 1 95 ? -2.936 15.266 0.189 1 98.69 95 ILE A C 1
ATOM 720 O O . ILE A 1 95 ? -2.67 16.094 -0.685 1 98.69 95 ILE A O 1
ATOM 724 N N . MET A 1 96 ? -3.199 14.023 -0.098 1 98.56 96 MET A N 1
ATOM 725 C CA . MET A 1 96 ? -3.057 13.508 -1.458 1 98.56 96 MET A CA 1
ATOM 726 C C . MET A 1 96 ? -4.191 14.008 -2.348 1 98.56 96 MET A C 1
ATOM 728 O O . MET A 1 96 ? -4.016 14.156 -3.559 1 98.56 96 MET A O 1
ATOM 732 N N . GLY A 1 97 ? -5.324 14.242 -1.743 1 98.06 97 GLY A N 1
ATOM 733 C CA . GLY A 1 97 ? -6.359 14.93 -2.494 1 98.06 97 GLY A CA 1
ATOM 734 C C . GLY A 1 97 ? -5.93 16.312 -2.975 1 98.06 97 GLY A C 1
ATOM 735 O O . GLY A 1 97 ? -6.113 16.641 -4.145 1 98.06 97 GLY A O 1
ATOM 736 N N . ASN A 1 98 ? -5.418 17.062 -2.09 1 98.56 98 ASN A N 1
ATOM 737 C CA . ASN A 1 98 ? -4.891 18.375 -2.43 1 98.56 98 ASN A CA 1
ATOM 738 C C . ASN A 1 98 ? -3.764 18.281 -3.451 1 98.56 98 ASN A C 1
ATOM 740 O O . ASN A 1 98 ? -3.717 19.062 -4.406 1 98.56 98 ASN A O 1
ATOM 744 N N . ALA A 1 99 ? -2.84 17.359 -3.252 1 98.56 99 ALA A N 1
ATOM 745 C CA . ALA A 1 99 ? -1.736 17.141 -4.184 1 98.56 99 ALA A CA 1
ATOM 746 C C . ALA A 1 99 ? -2.256 16.797 -5.582 1 98.56 99 ALA A C 1
ATOM 748 O O . ALA A 1 99 ? -1.71 17.266 -6.582 1 98.56 99 ALA A O 1
ATOM 749 N N . GLY A 1 100 ? -3.273 15.938 -5.621 1 98.31 100 GLY A N 1
ATOM 750 C CA . GLY A 1 100 ? -3.875 15.609 -6.902 1 98.31 100 GLY A CA 1
ATOM 751 C C . GLY A 1 100 ? -4.363 16.828 -7.66 1 98.31 100 GLY A C 1
ATOM 752 O O . GLY A 1 100 ? -4.207 16.906 -8.883 1 98.31 100 GLY A O 1
ATOM 753 N N . THR A 1 101 ? -5.008 17.75 -6.918 1 98.12 101 THR A N 1
ATOM 754 C CA . THR A 1 101 ? -5.473 19 -7.523 1 98.12 101 THR A CA 1
ATOM 755 C C . THR A 1 101 ? -4.301 19.797 -8.078 1 98.12 101 THR A C 1
ATOM 757 O O . THR A 1 101 ? -4.352 20.281 -9.211 1 98.12 101 THR A O 1
ATOM 760 N N . LYS A 1 102 ? -3.252 19.906 -7.363 1 98.25 1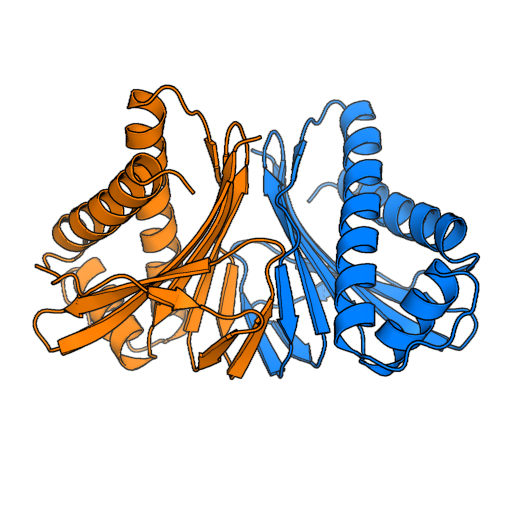02 LYS A N 1
ATOM 761 C CA . LYS A 1 102 ? -2.082 20.672 -7.801 1 98.25 102 LYS A CA 1
ATOM 762 C C . LYS A 1 102 ? -1.416 20 -9 1 98.25 102 LYS A C 1
ATOM 764 O O . LYS A 1 102 ? -0.963 20.672 -9.922 1 98.25 102 LYS A O 1
ATOM 769 N N . LEU A 1 103 ? -1.348 18.688 -8.945 1 98.12 103 LEU A N 1
ATOM 770 C CA . LEU A 1 103 ? -0.753 17.953 -10.055 1 98.12 103 LEU A CA 1
ATOM 771 C C . LEU A 1 103 ? -1.59 18.094 -11.32 1 98.12 103 LEU A C 1
ATOM 773 O O . LEU A 1 103 ? -1.049 18.125 -12.43 1 98.12 103 LEU A O 1
ATOM 777 N N . SER A 1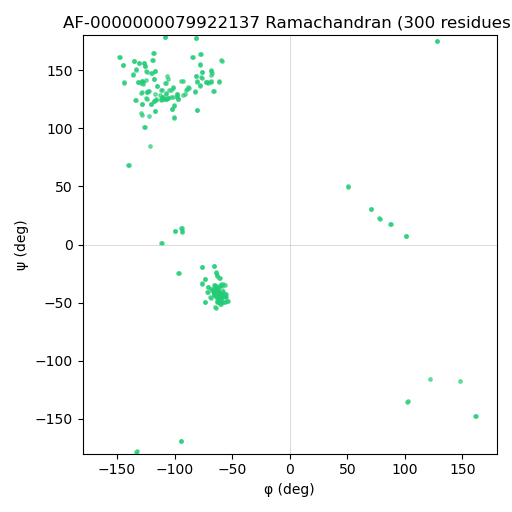 104 ? -2.859 18.156 -11.086 1 97.94 104 SER A N 1
ATOM 778 C CA . SER A 1 104 ? -3.746 18.375 -12.227 1 97.94 104 SER A CA 1
ATOM 779 C C . SER A 1 104 ? -3.449 19.703 -12.914 1 97.94 104 SER A C 1
ATOM 781 O O . SER A 1 104 ? -3.582 19.828 -14.133 1 97.94 104 SER A O 1
ATOM 783 N N . GLU A 1 105 ? -3.109 20.656 -12.156 1 97.38 105 GLU A N 1
ATOM 784 C CA . GLU A 1 105 ? -2.715 21.953 -12.719 1 97.38 105 GLU A CA 1
ATOM 785 C C . GLU A 1 105 ? -1.452 21.812 -13.562 1 97.38 105 GLU A C 1
ATOM 787 O O . GLU A 1 105 ? -1.161 22.688 -14.391 1 97.38 105 GLU A O 1
ATOM 792 N N . LEU A 1 106 ? -0.691 20.844 -13.312 1 96.56 106 LEU A N 1
ATOM 793 C CA . LEU A 1 106 ? 0.488 20.531 -14.117 1 96.56 106 LEU A CA 1
ATOM 794 C C . LEU A 1 106 ? 0.155 19.516 -15.203 1 96.56 106 LEU A C 1
ATOM 796 O O . LEU A 1 106 ? 1.045 18.828 -15.711 1 96.56 106 LEU A O 1
ATOM 800 N N . ASN A 1 107 ? -1.125 19.25 -15.406 1 96.94 107 ASN A N 1
ATOM 801 C CA . ASN A 1 107 ? -1.656 18.359 -16.422 1 96.94 107 ASN A CA 1
ATOM 802 C C . ASN A 1 107 ? -1.352 16.891 -16.109 1 96.94 107 ASN A C 1
ATOM 804 O O . ASN A 1 107 ? -1.062 16.109 -17.016 1 96.94 107 ASN A O 1
ATOM 808 N N . LYS A 1 108 ? -1.281 16.625 -14.891 1 97.75 108 LYS A N 1
ATOM 809 C CA . LYS A 1 108 ? -1.145 15.25 -14.438 1 97.75 108 LYS A CA 1
ATOM 810 C C . LYS A 1 108 ? -2.352 14.82 -13.609 1 97.75 108 LYS A C 1
ATOM 812 O O . LYS A 1 108 ? -2.557 15.312 -12.492 1 97.75 108 LYS A O 1
ATOM 817 N N . THR A 1 109 ? -3.059 13.906 -14.125 1 98 109 THR A N 1
ATOM 818 C CA . THR A 1 109 ? -4.223 13.391 -13.406 1 98 109 THR A CA 1
ATOM 819 C C . THR A 1 109 ? -3.877 12.094 -12.68 1 98 109 THR A C 1
ATOM 821 O O . THR A 1 109 ? -3.359 11.156 -13.289 1 98 109 THR A O 1
ATOM 824 N N . ILE A 1 110 ? -4.184 12.102 -11.414 1 98.06 110 ILE A N 1
ATOM 825 C CA . ILE A 1 110 ? -3.869 10.914 -10.633 1 98.06 110 ILE A CA 1
ATOM 826 C C . ILE A 1 110 ? -5.121 10.43 -9.906 1 98.06 110 ILE A C 1
ATOM 828 O O . ILE A 1 110 ? -6.094 11.172 -9.766 1 98.06 110 ILE A O 1
ATOM 832 N N . ASP A 1 111 ? -5.168 9.156 -9.562 1 98.06 111 ASP A N 1
ATOM 833 C CA . ASP A 1 111 ? -6.086 8.523 -8.625 1 98.06 111 ASP A CA 1
ATOM 834 C C . ASP A 1 111 ? -5.328 7.938 -7.43 1 98.06 111 ASP A C 1
ATOM 836 O O . ASP A 1 111 ? -4.148 7.598 -7.543 1 98.06 111 ASP A O 1
ATOM 840 N N . ILE A 1 112 ? -5.965 7.91 -6.32 1 98.31 112 ILE A N 1
ATOM 841 C CA . ILE A 1 112 ? -5.281 7.438 -5.121 1 98.31 112 ILE A CA 1
ATOM 842 C C . ILE A 1 112 ? -6.086 6.316 -4.473 1 98.31 112 ILE A C 1
ATOM 844 O O . ILE A 1 112 ? -7.305 6.238 -4.645 1 98.31 112 ILE A O 1
ATOM 848 N N . THR A 1 113 ? -5.434 5.441 -3.748 1 97.69 113 THR A N 1
ATOM 849 C CA . THR A 1 113 ? -6.074 4.359 -3.01 1 97.69 113 THR A CA 1
ATOM 850 C C . THR A 1 113 ? -6.559 4.848 -1.646 1 97.69 113 THR A C 1
ATOM 852 O O . THR A 1 113 ? -6.129 5.898 -1.169 1 97.69 113 THR A O 1
ATOM 855 N N . PRO A 1 114 ? -7.477 4.082 -1.041 1 96.25 114 PRO A N 1
ATOM 856 C CA . PRO A 1 114 ? -7.691 4.352 0.383 1 96.25 114 PRO A CA 1
ATOM 857 C C . PRO A 1 114 ? -6.43 4.16 1.217 1 96.25 114 PRO A C 1
ATOM 859 O O . PRO A 1 114 ? -5.496 3.479 0.784 1 96.25 114 PRO A O 1
ATOM 862 N N . PRO A 1 115 ? -6.391 4.746 2.326 1 96.62 115 PRO A N 1
ATOM 863 C CA . PRO A 1 115 ? -5.18 4.641 3.141 1 96.62 115 PRO A CA 1
ATOM 864 C C . PRO A 1 115 ? -5.012 3.256 3.768 1 96.62 115 PRO A C 1
ATOM 866 O O . PRO A 1 115 ? -5.996 2.627 4.156 1 96.62 115 PRO A O 1
ATOM 869 N N . MET A 1 116 ? -3.828 2.77 3.793 1 96.19 116 MET A N 1
ATOM 870 C CA . MET A 1 116 ? -3.406 1.585 4.535 1 96.19 116 MET A CA 1
ATOM 871 C C . MET A 1 116 ? -2.469 1.964 5.676 1 96.19 116 MET A C 1
ATOM 873 O O . MET A 1 116 ? -1.444 2.611 5.457 1 96.19 116 MET A O 1
ATOM 877 N N . ILE A 1 117 ? -2.816 1.553 6.871 1 96.5 117 ILE A N 1
ATOM 878 C CA . ILE A 1 117 ? -1.995 1.903 8.023 1 96.5 117 ILE A CA 1
ATOM 879 C C . ILE A 1 117 ? -1.149 0.702 8.438 1 96.5 117 ILE A C 1
ATOM 881 O O . ILE A 1 117 ? -1.675 -0.397 8.633 1 96.5 117 ILE A O 1
ATOM 885 N N . ILE A 1 118 ? 0.121 0.896 8.539 1 95.31 118 ILE A N 1
ATOM 886 C CA . ILE A 1 118 ? 1.086 -0.131 8.922 1 95.31 118 ILE A CA 1
ATOM 887 C C . ILE A 1 118 ? 1.745 0.244 10.242 1 95.31 118 ILE A C 1
ATOM 889 O O . ILE A 1 118 ? 2.268 1.352 10.398 1 95.31 118 ILE A O 1
ATOM 893 N N . GLU A 1 119 ? 1.663 -0.646 11.164 1 94.25 119 GLU A N 1
ATOM 894 C CA . GLU A 1 119 ? 2.268 -0.403 12.469 1 94.25 119 GLU A CA 1
ATOM 895 C C . GLU A 1 119 ? 3.277 -1.491 12.82 1 94.25 119 GLU A C 1
ATOM 897 O O . GLU A 1 119 ? 2.971 -2.682 12.742 1 94.25 119 GLU A O 1
ATOM 902 N N . GLY A 1 120 ? 4.402 -1.104 13.25 1 91.69 120 GLY A N 1
ATOM 903 C CA . GLY A 1 120 ? 5.465 -2.025 13.625 1 91.69 120 GLY A CA 1
ATOM 904 C C . GLY A 1 120 ? 6.785 -1.717 12.945 1 91.69 120 GLY A C 1
ATOM 905 O O . GLY A 1 120 ? 6.879 -0.772 12.156 1 91.69 120 GLY A O 1
ATOM 906 N N . LYS A 1 121 ? 7.832 -2.459 13.312 1 90.19 121 LYS A N 1
ATOM 907 C CA . LYS A 1 121 ? 9.133 -2.328 12.656 1 90.19 121 LYS A CA 1
ATOM 908 C C . LYS A 1 121 ? 9.164 -3.104 11.344 1 90.19 121 LYS A C 1
ATOM 910 O O . LYS A 1 121 ? 9.016 -4.328 11.336 1 90.19 121 LYS A O 1
ATOM 915 N N . VAL A 1 122 ? 9.32 -2.293 10.258 1 90.69 122 VAL A N 1
ATOM 916 C CA . VAL A 1 122 ? 9.273 -2.973 8.969 1 90.69 122 VAL A CA 1
ATOM 917 C C . VAL A 1 122 ? 10.398 -2.469 8.078 1 90.69 122 VAL A C 1
ATOM 919 O O . VAL A 1 122 ? 10.992 -1.419 8.336 1 90.69 122 VAL A O 1
ATOM 922 N N . SER A 1 123 ? 10.656 -3.322 7.191 1 93.06 123 SER A N 1
ATOM 923 C CA . SER A 1 123 ? 11.469 -2.936 6.043 1 93.06 123 SER A CA 1
ATOM 924 C C . SER A 1 123 ? 10.617 -2.83 4.777 1 93.06 123 SER A C 1
ATOM 926 O O . SER A 1 123 ? 9.828 -3.725 4.48 1 93.06 123 SER A O 1
ATOM 928 N N . ILE A 1 124 ? 10.75 -1.726 4.082 1 93.19 124 ILE A N 1
ATOM 929 C CA . ILE A 1 124 ? 9.938 -1.448 2.902 1 93.19 124 ILE A CA 1
ATOM 930 C C . ILE A 1 124 ? 10.828 -1.394 1.664 1 93.19 124 ILE A C 1
ATOM 932 O O . ILE A 1 124 ? 11.914 -0.816 1.7 1 93.19 124 ILE A O 1
ATOM 936 N N . SER A 1 125 ? 10.312 -2.021 0.659 1 92.44 125 SER A N 1
ATOM 937 C CA . SER A 1 125 ? 10.984 -1.942 -0.636 1 92.44 125 SER A CA 1
ATOM 938 C C . SER A 1 125 ? 10.008 -1.531 -1.736 1 92.44 125 SER A C 1
ATOM 940 O O . SER A 1 125 ? 8.891 -2.047 -1.808 1 92.44 125 SER A O 1
ATOM 942 N N . ASN A 1 126 ? 10.453 -0.565 -2.496 1 88.62 126 ASN A N 1
ATOM 943 C CA . ASN A 1 126 ? 9.742 -0.075 -3.672 1 88.62 126 ASN A CA 1
ATOM 944 C C . ASN A 1 126 ? 10.578 -0.234 -4.941 1 88.62 126 ASN A C 1
ATOM 946 O O . ASN A 1 126 ? 11.805 -0.203 -4.887 1 88.62 126 ASN A O 1
ATOM 950 N N . PRO A 1 127 ? 9.875 -0.481 -6.055 1 87.19 127 PRO A N 1
ATOM 951 C CA . PRO A 1 127 ? 10.648 -0.625 -7.289 1 87.19 127 PRO A CA 1
ATOM 952 C C . PRO A 1 127 ? 11.344 0.667 -7.703 1 87.19 127 PRO A C 1
ATOM 954 O O . PRO A 1 127 ? 12.312 0.632 -8.477 1 87.19 127 PRO A O 1
ATOM 957 N N . HIS A 1 128 ? 10.891 1.768 -7.176 1 88.88 128 HIS A N 1
ATOM 958 C CA . HIS A 1 128 ? 11.461 3.051 -7.566 1 88.88 128 HIS A CA 1
ATOM 959 C C . HIS A 1 128 ? 12.102 3.758 -6.375 1 88.88 128 HIS A C 1
ATOM 961 O O . HIS A 1 128 ? 11.836 3.404 -5.227 1 88.88 128 HIS A O 1
ATOM 967 N N . GLN A 1 129 ? 12.891 4.742 -6.797 1 91.94 129 GLN A N 1
ATOM 968 C CA . GLN A 1 129 ? 13.562 5.535 -5.773 1 91.94 129 GLN A CA 1
ATOM 969 C C . GLN A 1 129 ? 12.555 6.25 -4.879 1 91.94 129 GLN A C 1
ATOM 971 O O . GLN A 1 129 ? 11.547 6.77 -5.363 1 91.94 129 GLN A O 1
ATOM 976 N N . THR A 1 130 ? 12.914 6.266 -3.564 1 95.69 130 THR A N 1
ATOM 977 C CA . THR A 1 130 ? 12.055 6.957 -2.611 1 95.69 130 THR A CA 1
ATOM 978 C C . THR A 1 130 ? 12.727 8.227 -2.105 1 95.69 130 THR A C 1
ATOM 980 O O . THR A 1 130 ? 13.883 8.203 -1.674 1 95.69 130 THR A O 1
ATOM 983 N N . ILE A 1 131 ? 12.047 9.328 -2.242 1 96.69 131 ILE A N 1
ATOM 984 C CA . ILE A 1 131 ? 12.508 10.594 -1.673 1 96.69 131 ILE A CA 1
ATOM 985 C C . ILE A 1 131 ? 11.805 10.844 -0.338 1 96.69 131 ILE A C 1
ATOM 987 O O . ILE A 1 131 ? 10.586 10.711 -0.238 1 96.69 131 ILE A O 1
ATOM 991 N N . SER A 1 132 ? 12.617 11.148 0.672 1 96.69 132 SER A N 1
ATOM 992 C CA . SER A 1 132 ? 12.086 11.398 2.008 1 96.69 132 SER A CA 1
ATOM 993 C C . SER A 1 132 ? 12.164 12.883 2.365 1 96.69 132 SER A C 1
ATOM 995 O O . SER A 1 132 ? 13.164 13.539 2.08 1 96.69 132 SER A O 1
ATOM 997 N N . LEU A 1 133 ? 11.125 13.352 2.979 1 95.62 133 LEU A N 1
ATOM 998 C CA . LEU A 1 133 ? 11.055 14.734 3.428 1 95.62 133 LEU A CA 1
ATOM 999 C C . LEU A 1 133 ? 10.656 14.812 4.898 1 95.62 133 LEU A C 1
ATOM 1001 O O . LEU A 1 133 ? 9.5 14.578 5.246 1 95.62 133 LEU A O 1
ATOM 1005 N N . PRO A 1 134 ? 11.547 15.219 5.73 1 96.25 134 PRO A N 1
ATOM 1006 C CA . PRO A 1 134 ? 11.219 15.359 7.152 1 96.25 134 PRO A CA 1
ATOM 1007 C C . PRO A 1 134 ? 10.5 16.672 7.469 1 96.25 134 PRO A C 1
ATOM 1009 O O . PRO A 1 134 ? 10.789 17.703 6.863 1 96.25 134 PRO A O 1
ATOM 1012 N N . PHE A 1 135 ? 9.57 16.641 8.414 1 97 135 PHE A N 1
ATOM 1013 C CA . PHE A 1 135 ? 8.867 17.797 8.945 1 97 135 PHE A CA 1
ATOM 1014 C C . PHE A 1 135 ? 8.883 17.797 10.469 1 97 135 PHE A C 1
ATOM 1016 O O . PHE A 1 135 ? 9.047 16.75 11.094 1 97 135 PHE A O 1
ATOM 1023 N N . LYS A 1 136 ? 8.727 18.938 10.945 1 96.62 136 LYS A N 1
ATOM 1024 C CA . LYS A 1 136 ? 8.602 19.078 12.391 1 96.62 136 LYS A CA 1
ATOM 1025 C C . LYS A 1 136 ? 7.406 19.969 12.758 1 96.62 136 LYS A C 1
ATOM 1027 O O . LYS A 1 136 ? 7.152 20.969 12.094 1 96.62 136 LYS A O 1
ATOM 1032 N N . THR A 1 137 ? 6.719 19.531 13.82 1 95.94 137 THR A N 1
ATOM 1033 C CA . THR A 1 137 ? 5.629 20.344 14.336 1 95.94 137 THR A CA 1
ATOM 1034 C C . THR A 1 137 ? 6.164 21.453 15.234 1 95.94 137 THR A C 1
ATOM 1036 O O . THR A 1 137 ? 7.363 21.516 15.516 1 95.94 137 THR A O 1
ATOM 1039 N N . LYS A 1 138 ? 5.203 22.297 15.719 1 93.88 138 LYS A N 1
ATOM 1040 C CA . LYS A 1 138 ? 5.559 23.375 16.625 1 93.88 138 LYS A CA 1
ATOM 1041 C C . LYS A 1 138 ? 6.172 22.828 17.922 1 93.88 138 LYS A C 1
ATOM 1043 O O . LYS A 1 138 ? 7.043 23.469 18.516 1 93.88 138 LYS A O 1
ATOM 1048 N N . ASN A 1 139 ? 5.801 21.641 18.312 1 92.06 139 ASN A N 1
ATOM 1049 C CA . ASN A 1 139 ? 6.301 21.031 19.547 1 92.06 139 ASN A CA 1
ATOM 1050 C C . ASN A 1 139 ? 7.422 20.047 19.25 1 92.06 139 ASN A C 1
ATOM 1052 O O . ASN A 1 139 ? 7.684 19.141 20.062 1 92.06 139 ASN A O 1
ATOM 1056 N N . ASN A 1 140 ? 7.918 20.047 18.062 1 93.25 140 ASN A N 1
ATOM 1057 C CA . ASN A 1 140 ? 9.117 19.344 17.641 1 93.25 140 ASN A CA 1
ATOM 1058 C C . ASN A 1 140 ? 8.852 17.844 17.438 1 93.25 140 ASN A C 1
ATOM 1060 O O . ASN A 1 140 ? 9.758 17.031 17.594 1 93.25 140 ASN A O 1
ATOM 1064 N N . MET A 1 141 ? 7.621 17.594 17.219 1 93.31 141 MET A N 1
ATOM 1065 C CA . MET A 1 141 ? 7.34 16.219 16.812 1 93.31 141 MET A CA 1
ATOM 1066 C C . MET A 1 141 ? 7.707 16.016 15.344 1 93.31 141 MET A C 1
ATOM 1068 O O . MET A 1 141 ? 7.469 16.891 14.508 1 93.31 141 MET A O 1
ATOM 1072 N N . GLU A 1 142 ? 8.203 14.828 15.094 1 93.94 142 GLU A N 1
ATOM 1073 C CA . GLU A 1 142 ? 8.734 14.57 13.758 1 93.94 142 GLU A CA 1
ATOM 1074 C C . GLU A 1 142 ? 7.742 13.773 12.914 1 93.94 142 GLU A C 1
ATOM 1076 O O . GLU A 1 142 ? 7.078 12.859 13.414 1 93.94 142 GLU A O 1
ATOM 1081 N N . LEU A 1 143 ? 7.594 14.219 11.695 1 95.38 143 LEU A N 1
ATOM 1082 C CA . LEU A 1 143 ? 6.902 13.508 10.625 1 95.38 143 LEU A CA 1
ATOM 1083 C C . LEU A 1 143 ? 7.812 13.344 9.414 1 95.38 143 LEU A C 1
ATOM 1085 O O . LEU A 1 143 ? 8.672 14.188 9.156 1 95.38 143 LEU A O 1
ATOM 1089 N N . GLU A 1 144 ? 7.543 12.25 8.734 1 97 144 GLU A N 1
ATOM 1090 C CA . GLU A 1 144 ? 8.336 12.039 7.527 1 97 144 GLU A CA 1
ATOM 1091 C C . GLU A 1 144 ? 7.453 11.617 6.359 1 97 144 GLU A C 1
ATOM 1093 O O . GLU A 1 144 ? 6.711 10.633 6.453 1 97 144 GLU A O 1
ATOM 1098 N N . VAL A 1 145 ? 7.551 12.375 5.273 1 97.56 145 VAL A N 1
ATOM 1099 C CA . VAL A 1 145 ? 6.855 12.047 4.035 1 97.56 145 VAL A CA 1
ATOM 1100 C C . VAL A 1 145 ? 7.801 11.312 3.09 1 97.56 145 VAL A C 1
ATOM 1102 O O . VAL A 1 145 ? 8.906 11.781 2.814 1 97.56 145 VAL A O 1
ATOM 1105 N N . ASN A 1 146 ? 7.402 10.148 2.637 1 97 146 ASN A N 1
ATOM 1106 C CA . ASN A 1 146 ? 8.172 9.352 1.684 1 97 146 ASN A CA 1
ATOM 1107 C C . ASN A 1 146 ? 7.406 9.148 0.379 1 97 146 ASN A C 1
ATOM 1109 O O . ASN A 1 146 ? 6.273 8.664 0.387 1 97 146 ASN A O 1
ATOM 1113 N N . ILE A 1 147 ? 8.078 9.578 -0.68 1 97.38 147 ILE A N 1
ATOM 1114 C CA . ILE A 1 147 ? 7.391 9.578 -1.966 1 97.38 147 ILE A CA 1
ATOM 1115 C C . ILE A 1 147 ? 8.188 8.766 -2.982 1 97.38 147 ILE A C 1
ATOM 1117 O O . ILE A 1 147 ? 9.391 8.984 -3.148 1 97.38 147 ILE A O 1
ATOM 1121 N N . SER A 1 148 ? 7.555 7.84 -3.562 1 96.69 148 SER A N 1
ATOM 1122 C CA . SER A 1 148 ? 8.078 7.082 -4.695 1 96.69 148 SER A CA 1
ATOM 1123 C C . SER A 1 148 ? 7.109 7.113 -5.875 1 96.69 148 SER A C 1
ATOM 1125 O O . SER A 1 148 ? 6.09 6.418 -5.863 1 96.69 148 SER A O 1
ATOM 1127 N N . ILE A 1 149 ? 7.402 7.965 -6.867 1 95.81 149 ILE A N 1
ATOM 1128 C CA . ILE A 1 149 ? 6.48 8.109 -7.988 1 95.81 149 ILE A CA 1
ATOM 1129 C C . ILE A 1 149 ? 7.262 8.141 -9.297 1 95.81 149 ILE A C 1
ATOM 1131 O O . ILE A 1 149 ? 8.391 8.633 -9.344 1 95.81 149 ILE A O 1
ATOM 1135 N N . VAL A 1 150 ? 6.652 7.586 -10.328 1 94 150 VAL A N 1
ATOM 1136 C CA . VAL A 1 150 ? 7.215 7.594 -11.68 1 94 150 VAL A CA 1
ATOM 1137 C C . VAL A 1 150 ? 6.145 7.996 -12.688 1 94 150 VAL A C 1
ATOM 1139 O O . VAL A 1 150 ? 4.949 7.82 -12.438 1 94 150 VAL A O 1
ATOM 1142 N N . GLU A 1 151 ? 6.645 8.609 -13.758 1 93.75 151 GLU A N 1
ATOM 1143 C CA . GLU A 1 151 ? 5.723 8.922 -14.844 1 93.75 151 GLU A CA 1
ATOM 1144 C C . GLU A 1 151 ? 5.426 7.688 -15.688 1 93.75 151 GLU A C 1
ATOM 1146 O O . GLU A 1 151 ? 6.316 6.871 -15.938 1 93.75 151 GLU A O 1
ATOM 1151 N N . VAL A 1 152 ? 4.117 7.555 -16.016 1 85.62 152 VAL A N 1
ATOM 1152 C CA . VAL A 1 152 ? 3.713 6.461 -16.891 1 85.62 152 VAL A CA 1
ATOM 1153 C C . VAL A 1 152 ? 4.066 6.797 -18.328 1 85.62 152 VAL A C 1
ATOM 1155 O O . VAL A 1 152 ? 3.855 7.926 -18.781 1 85.62 152 VAL A O 1
ATOM 1158 N N . MET B 1 1 ? -17.781 -6.449 -0.272 1 80.75 1 MET B N 1
ATOM 1159 C CA . MET B 1 1 ? -17.219 -6.793 -1.575 1 80.75 1 MET B CA 1
ATOM 1160 C C . MET B 1 1 ? -18.078 -7.844 -2.275 1 80.75 1 MET B C 1
ATOM 1162 O O . MET B 1 1 ? -18.516 -8.812 -1.652 1 80.75 1 MET B O 1
ATOM 1166 N N . LYS B 1 2 ? -18.391 -7.621 -3.596 1 89.69 2 LYS B N 1
ATOM 1167 C CA . LYS B 1 2 ? -19.156 -8.609 -4.352 1 89.69 2 LYS B CA 1
ATOM 1168 C C . LYS B 1 2 ? -18.344 -9.875 -4.582 1 89.69 2 LYS B C 1
ATOM 1170 O O . LYS B 1 2 ? -17.141 -9.805 -4.863 1 89.69 2 LYS B O 1
ATOM 1175 N N . LYS B 1 3 ? -19.031 -10.969 -4.465 1 93 3 LYS B N 1
ATOM 1176 C CA . LYS B 1 3 ? -18.406 -12.273 -4.605 1 93 3 LYS B CA 1
ATOM 1177 C C . LYS B 1 3 ? -17.703 -12.406 -5.953 1 93 3 LYS B C 1
ATOM 1179 O O . LYS B 1 3 ? -16.656 -13.047 -6.059 1 93 3 LYS B O 1
ATOM 1184 N N . GLU B 1 4 ? -18.281 -11.797 -6.926 1 96.06 4 GLU B N 1
ATOM 1185 C CA . GLU B 1 4 ? -17.75 -11.906 -8.281 1 96.06 4 GLU B CA 1
ATOM 1186 C C . GLU B 1 4 ? -16.359 -11.273 -8.375 1 96.06 4 GLU B C 1
ATOM 1188 O O . GLU B 1 4 ? -15.492 -11.766 -9.102 1 96.06 4 GLU B O 1
ATOM 1193 N N . TYR B 1 5 ? -16.172 -10.133 -7.684 1 96.38 5 TYR B N 1
ATOM 1194 C CA . TYR B 1 5 ? -14.859 -9.492 -7.691 1 96.38 5 TYR B CA 1
ATOM 1195 C C . TYR B 1 5 ? -13.82 -10.359 -6.988 1 96.38 5 TYR B C 1
ATOM 1197 O O . TYR B 1 5 ? -12.711 -10.547 -7.496 1 96.38 5 TYR B O 1
ATOM 1205 N N . LEU B 1 6 ? -14.273 -10.891 -5.887 1 95 6 LEU B N 1
ATOM 1206 C CA . LEU B 1 6 ? -13.398 -11.781 -5.129 1 95 6 LEU B CA 1
ATOM 1207 C C . LEU B 1 6 ? -13.008 -13 -5.965 1 95 6 LEU B C 1
ATOM 1209 O O . LEU B 1 6 ? -11.836 -13.398 -5.973 1 95 6 LEU B O 1
ATOM 1213 N N . ASN B 1 7 ? -13.992 -13.547 -6.625 1 96 7 ASN B N 1
ATOM 1214 C CA . ASN B 1 7 ? -13.742 -14.727 -7.445 1 96 7 ASN B CA 1
ATOM 1215 C C . ASN B 1 7 ? -12.773 -14.43 -8.578 1 96 7 ASN B C 1
ATOM 1217 O O . ASN B 1 7 ? -11.938 -15.273 -8.93 1 96 7 ASN B O 1
ATOM 1221 N N . SER B 1 8 ? -12.875 -13.273 -9.18 1 97.88 8 SER B N 1
ATOM 1222 C CA . SER B 1 8 ? -11.953 -12.875 -10.242 1 97.88 8 SER B CA 1
ATOM 1223 C C . SER B 1 8 ? -10.516 -12.836 -9.742 1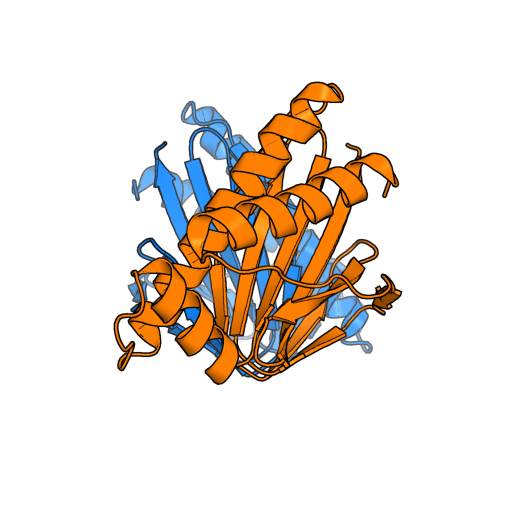 97.88 8 SER B C 1
ATOM 1225 O O . SER B 1 8 ? -9.602 -13.297 -10.43 1 97.88 8 SER B O 1
ATOM 1227 N N . ILE B 1 9 ? -10.297 -12.305 -8.547 1 97.5 9 ILE B N 1
ATOM 1228 C CA . ILE B 1 9 ? -8.961 -12.172 -7.984 1 97.5 9 ILE B CA 1
ATOM 1229 C C . ILE B 1 9 ? -8.438 -13.555 -7.59 1 97.5 9 ILE B C 1
ATOM 1231 O O . ILE B 1 9 ? -7.273 -13.875 -7.848 1 97.5 9 ILE B O 1
ATOM 1235 N N . LEU B 1 10 ? -9.32 -14.367 -7.012 1 96.38 10 LEU B N 1
ATOM 1236 C CA . LEU B 1 10 ? -8.945 -15.719 -6.598 1 96.38 10 LEU B CA 1
ATOM 1237 C C . LEU B 1 10 ? -8.547 -16.562 -7.805 1 96.38 10 LEU B C 1
ATOM 1239 O O . LEU B 1 10 ? -7.523 -17.25 -7.77 1 96.38 10 LEU B O 1
ATOM 1243 N N . GLU B 1 11 ? -9.344 -16.469 -8.781 1 97.31 11 GLU B N 1
ATOM 1244 C CA . GLU B 1 11 ? -9.055 -17.234 -9.992 1 97.31 11 GLU B CA 1
ATOM 1245 C C . GLU B 1 11 ? -7.77 -16.75 -10.656 1 97.31 11 GLU B C 1
ATOM 1247 O O . GLU B 1 11 ? -6.988 -17.547 -11.164 1 97.31 11 GLU B O 1
ATOM 1252 N N . SER B 1 12 ? -7.605 -15.477 -10.688 1 98.56 12 SER B N 1
ATOM 1253 C CA . SER B 1 12 ? -6.387 -14.914 -11.266 1 98.56 12 SER B CA 1
ATOM 1254 C C . SER B 1 12 ? -5.152 -15.359 -10.484 1 98.56 12 SER B C 1
ATOM 1256 O O . SER B 1 12 ? -4.117 -15.672 -11.07 1 98.56 12 SER B O 1
ATOM 1258 N N . THR B 1 13 ? -5.277 -15.406 -9.141 1 98.38 13 THR B N 1
ATOM 1259 C CA . THR B 1 13 ? -4.176 -15.859 -8.305 1 98.38 13 THR B CA 1
ATOM 1260 C C . THR B 1 13 ? -3.773 -17.281 -8.656 1 98.38 13 THR B C 1
ATOM 1262 O O . THR B 1 13 ? -2.604 -17.562 -8.938 1 98.38 13 THR B O 1
ATOM 1265 N N . LYS B 1 14 ? -4.75 -18.125 -8.688 1 97.69 14 LYS B N 1
ATOM 1266 C CA . LYS B 1 14 ? -4.469 -19.531 -9 1 97.69 14 LYS B CA 1
ATOM 1267 C C . LYS B 1 14 ? -3.908 -19.672 -10.406 1 97.69 14 LYS B C 1
ATOM 1269 O O . LYS B 1 14 ? -2.9 -20.359 -10.617 1 97.69 14 LYS B O 1
ATOM 1274 N N . SER B 1 15 ? -4.543 -19.078 -11.375 1 98.19 15 SER B N 1
ATOM 1275 C CA . SER B 1 15 ? -4.152 -19.234 -12.773 1 98.19 15 SER B CA 1
ATOM 1276 C C . SER B 1 15 ? -2.73 -18.734 -13.008 1 98.19 15 SER B C 1
ATOM 1278 O O . SER B 1 15 ? -1.935 -19.406 -13.672 1 98.19 15 SER B O 1
ATOM 1280 N N . VAL B 1 16 ? -2.416 -17.594 -12.477 1 98.56 16 VAL B N 1
ATOM 1281 C CA . VAL B 1 16 ? -1.107 -16.984 -12.719 1 98.56 16 VAL B CA 1
ATOM 1282 C C . VAL B 1 16 ? -0.026 -17.812 -12.023 1 98.56 16 VAL B C 1
ATOM 1284 O O . VAL B 1 16 ? 1.011 -18.125 -12.617 1 98.56 16 VAL B O 1
ATOM 1287 N N . ILE B 1 17 ? -0.25 -18.203 -10.789 1 97.94 17 ILE B N 1
ATOM 1288 C CA . ILE B 1 17 ? 0.758 -18.984 -10.078 1 97.94 17 ILE B CA 1
ATOM 1289 C C . ILE B 1 17 ? 0.934 -20.344 -10.75 1 97.94 17 ILE B C 1
ATOM 1291 O O . ILE B 1 17 ? 2.061 -20.812 -10.93 1 97.94 17 ILE B O 1
ATOM 1295 N N . ASP B 1 18 ? -0.171 -20.938 -11.102 1 97.44 18 ASP B N 1
ATOM 1296 C CA . ASP B 1 18 ? -0.092 -22.234 -11.766 1 97.44 18 ASP B CA 1
ATOM 1297 C C . ASP B 1 18 ? 0.68 -22.141 -13.078 1 97.44 18 ASP B C 1
ATOM 1299 O O . ASP B 1 18 ? 1.516 -22.984 -13.383 1 97.44 18 ASP B O 1
ATOM 1303 N N . MET B 1 19 ? 0.407 -21.156 -13.82 1 97.19 19 MET B N 1
ATOM 1304 C CA . MET B 1 19 ? 1.025 -21 -15.133 1 97.19 19 MET B CA 1
ATOM 1305 C C . MET B 1 19 ? 2.482 -20.562 -14.992 1 97.19 19 MET B C 1
ATOM 1307 O O . MET B 1 19 ? 3.369 -21.156 -15.617 1 97.19 19 MET B O 1
ATOM 1311 N N . VAL B 1 20 ? 2.803 -19.562 -14.219 1 96.75 20 VAL B N 1
ATOM 1312 C CA . VAL B 1 20 ? 4.121 -18.938 -14.141 1 96.75 20 VAL B CA 1
ATOM 1313 C C . VAL B 1 20 ? 5.066 -19.828 -13.344 1 96.75 20 VAL B C 1
ATOM 1315 O O . VAL B 1 20 ? 6.258 -19.922 -13.648 1 96.75 20 VAL B O 1
ATOM 1318 N N . CYS B 1 21 ? 4.535 -20.531 -12.328 1 96.62 21 CYS B N 1
ATOM 1319 C CA . CYS B 1 21 ? 5.387 -21.297 -11.422 1 96.62 21 CYS B CA 1
ATOM 1320 C C . CYS B 1 21 ? 5.195 -22.797 -11.617 1 96.62 21 CYS B C 1
ATOM 1322 O O . CYS B 1 21 ? 5.797 -23.594 -10.906 1 96.62 21 CYS B O 1
ATOM 1324 N N . GLN B 1 22 ? 4.375 -23.094 -12.531 1 94.88 22 GLN B N 1
ATOM 1325 C CA . GLN B 1 22 ? 4.066 -24.5 -12.766 1 94.88 22 GLN B CA 1
ATOM 1326 C C . GLN B 1 22 ? 3.68 -25.203 -11.461 1 94.88 22 GLN B C 1
ATOM 1328 O O . GLN B 1 22 ? 4.23 -26.25 -11.133 1 94.88 22 GLN B O 1
ATOM 1333 N N . GLU B 1 23 ? 2.82 -24.562 -10.859 1 94.19 23 GLU B N 1
ATOM 1334 C CA . GLU B 1 23 ? 2.285 -25.078 -9.602 1 94.19 23 GLU B CA 1
ATOM 1335 C C . GLU B 1 23 ? 0.852 -25.578 -9.773 1 94.19 23 GLU B C 1
ATOM 1337 O O . GLU B 1 23 ? 0.298 -25.516 -10.875 1 94.19 23 GLU B O 1
ATOM 1342 N N . ASP B 1 24 ? 0.215 -26.078 -8.844 1 94.5 24 ASP B N 1
ATOM 1343 C CA . ASP B 1 24 ? -1.2 -26.406 -8.688 1 94.5 24 ASP B CA 1
ATOM 1344 C C . ASP B 1 24 ? -1.686 -26.078 -7.273 1 94.5 24 ASP B C 1
ATOM 1346 O O . ASP B 1 24 ? -2.062 -26.969 -6.516 1 94.5 24 ASP B O 1
ATOM 1350 N N . ILE B 1 25 ? -1.687 -24.766 -7.102 1 96.5 25 ILE B N 1
ATOM 1351 C CA . ILE B 1 25 ? -1.938 -24.359 -5.727 1 96.5 25 ILE B CA 1
ATOM 1352 C C . ILE B 1 25 ? -3.373 -24.703 -5.336 1 96.5 25 ILE B C 1
ATOM 1354 O O . ILE B 1 25 ? -4.281 -24.641 -6.168 1 96.5 25 ILE B O 1
ATOM 1358 N N . LYS B 1 26 ? -3.494 -25 -4.133 1 96.81 26 LYS B N 1
ATOM 1359 C CA . LYS B 1 26 ? -4.801 -25.375 -3.594 1 96.81 26 LYS B CA 1
ATOM 1360 C C . LYS B 1 26 ? -5.391 -24.234 -2.758 1 96.81 26 LYS B C 1
ATOM 1362 O O . LYS B 1 26 ? -4.707 -23.672 -1.902 1 96.81 26 LYS B O 1
ATOM 1367 N N . LYS B 1 27 ? -6.652 -24 -3.066 1 95.88 27 LYS B N 1
ATOM 1368 C CA . LYS B 1 27 ? -7.336 -22.922 -2.355 1 95.88 27 LYS B CA 1
ATOM 1369 C C . LYS B 1 27 ? -7.973 -23.438 -1.064 1 95.88 27 LYS B C 1
ATOM 1371 O O . LYS B 1 27 ? -8.523 -24.531 -1.033 1 95.88 27 LYS B O 1
ATOM 1376 N N . GLY B 1 28 ? -7.789 -22.688 -0.026 1 95.38 28 GLY B N 1
ATOM 1377 C CA . GLY B 1 28 ? -8.531 -22.953 1.199 1 95.38 28 GLY B CA 1
ATOM 1378 C C . GLY B 1 28 ? -9.797 -22.141 1.317 1 95.38 28 GLY B C 1
ATOM 1379 O O . GLY B 1 28 ? -10.242 -21.516 0.345 1 95.38 28 GLY B O 1
ATOM 1380 N N . ALA B 1 29 ? -10.383 -22.172 2.518 1 94.81 29 ALA B N 1
ATOM 1381 C CA . ALA B 1 29 ? -11.625 -21.438 2.77 1 94.81 29 ALA B CA 1
ATOM 1382 C C . ALA B 1 29 ? -11.336 -19.969 3.07 1 94.81 29 ALA B C 1
ATOM 1384 O O . ALA B 1 29 ? -10.484 -19.641 3.902 1 94.81 29 ALA B O 1
ATOM 1385 N N . PRO B 1 30 ? -12.133 -19.141 2.346 1 94.81 30 PRO B N 1
ATOM 1386 C CA . PRO B 1 30 ? -11.984 -17.719 2.678 1 94.81 30 PRO B CA 1
ATOM 1387 C C . PRO B 1 30 ? -12.516 -17.375 4.07 1 94.81 30 PRO B C 1
ATOM 1389 O O . PRO B 1 30 ? -13.438 -18.031 4.559 1 94.81 30 PRO B O 1
ATOM 1392 N N . TYR B 1 31 ? -11.883 -16.344 4.695 1 95.44 31 TYR B N 1
ATOM 1393 C CA . TYR B 1 31 ? -12.383 -15.852 5.977 1 95.44 31 TYR B CA 1
ATOM 1394 C C . TYR B 1 31 ? -12.141 -14.352 6.121 1 95.44 31 TYR B C 1
ATOM 1396 O O . TYR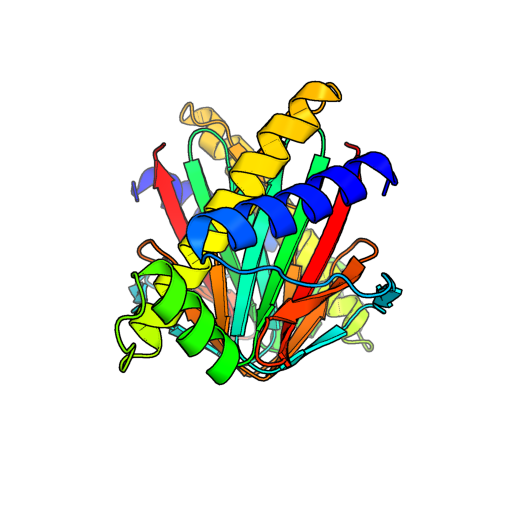 B 1 31 ? -11.312 -13.781 5.406 1 95.44 31 TYR B O 1
ATOM 1404 N N . ILE B 1 32 ? -12.852 -13.695 7.039 1 94.94 32 ILE B N 1
ATOM 1405 C CA . ILE B 1 32 ? -12.766 -12.258 7.277 1 94.94 32 ILE B CA 1
ATOM 1406 C C . ILE B 1 32 ? -11.688 -11.969 8.32 1 94.94 32 ILE B C 1
ATOM 1408 O O . ILE B 1 32 ? -11.609 -12.656 9.344 1 94.94 32 ILE B O 1
ATOM 1412 N N . LYS B 1 33 ? -10.875 -11 8.016 1 92.75 33 LYS B N 1
ATOM 1413 C CA . LYS B 1 33 ? -9.891 -10.555 8.992 1 92.75 33 LYS B CA 1
ATOM 1414 C C . LYS B 1 33 ? -10.414 -9.367 9.797 1 92.75 33 LYS B C 1
ATOM 1416 O O . LYS B 1 33 ? -11.023 -8.453 9.234 1 92.75 33 LYS B O 1
ATOM 1421 N N . ASN B 1 34 ? -10.102 -9.422 11.031 1 88.62 34 ASN B N 1
ATOM 1422 C CA . ASN B 1 34 ? -10.43 -8.281 11.875 1 88.62 34 ASN B CA 1
ATOM 1423 C C . ASN B 1 34 ? -9.398 -7.164 11.734 1 88.62 34 ASN B C 1
ATOM 1425 O O . ASN B 1 34 ? -8.195 -7.43 11.664 1 88.62 34 ASN B O 1
ATOM 1429 N N . ASN B 1 35 ? -9.836 -5.957 11.703 1 87.62 35 ASN B N 1
ATOM 1430 C CA . ASN B 1 35 ? -8.938 -4.809 11.68 1 87.62 35 ASN B CA 1
ATOM 1431 C C . ASN B 1 35 ? -8.625 -4.309 13.086 1 87.62 35 ASN B C 1
ATOM 1433 O O . ASN B 1 35 ? -9.523 -4.152 13.906 1 87.62 35 ASN B O 1
ATOM 1437 N N . PRO B 1 36 ? -7.375 -4.148 13.375 1 91.75 36 PRO B N 1
ATOM 1438 C CA . PRO B 1 36 ? -6.188 -4.461 12.586 1 91.75 36 PRO B CA 1
ATOM 1439 C C . PRO B 1 36 ? -5.848 -5.949 12.594 1 91.75 36 PRO B C 1
ATOM 1441 O O . PRO B 1 36 ? -6.316 -6.691 13.461 1 91.75 36 PRO B O 1
ATOM 1444 N N . TYR B 1 37 ? -5.164 -6.359 11.547 1 91.69 37 TYR B N 1
ATOM 1445 C CA . TYR B 1 37 ? -4.656 -7.723 11.516 1 91.69 37 TYR B CA 1
ATOM 1446 C C . TYR B 1 37 ? -3.135 -7.734 11.422 1 91.69 37 TYR B C 1
ATOM 1448 O O . TYR B 1 37 ? -2.523 -6.758 10.992 1 91.69 37 TYR B O 1
ATOM 1456 N N . SER B 1 38 ? -2.594 -8.82 11.812 1 91.19 38 SER B N 1
ATOM 1457 C CA . SER B 1 38 ? -1.139 -8.914 11.859 1 91.19 38 SER B CA 1
ATOM 1458 C C . SER B 1 38 ? -0.602 -9.781 10.727 1 91.19 38 SER B C 1
ATOM 1460 O O . SER B 1 38 ? -1.265 -10.727 10.297 1 91.19 38 SER B O 1
ATOM 1462 N N . MET B 1 39 ? 0.469 -9.398 10.281 1 87.44 39 MET B N 1
ATOM 1463 C CA . MET B 1 39 ? 1.257 -10.203 9.352 1 87.44 39 MET B CA 1
ATOM 1464 C C . MET B 1 39 ? 2.686 -10.367 9.859 1 87.44 39 MET B C 1
ATOM 1466 O O . MET B 1 39 ? 3.225 -9.484 10.516 1 87.44 39 MET B O 1
ATOM 1470 N N . ASN B 1 40 ? 3.109 -11.711 9.602 1 81.31 40 ASN B N 1
ATOM 1471 C CA . ASN B 1 40 ? 4.438 -12.031 10.117 1 81.31 40 ASN B CA 1
ATOM 1472 C C . ASN B 1 40 ? 5.379 -12.477 9.008 1 81.31 40 ASN B C 1
ATOM 1474 O O . ASN B 1 40 ? 5.082 -13.43 8.281 1 81.31 40 ASN B O 1
ATOM 1478 N N . ASP B 1 41 ? 6.066 -11.617 8.266 1 89.44 41 ASP B N 1
ATOM 1479 C CA . ASP B 1 41 ? 7.102 -12 7.309 1 89.44 41 ASP B CA 1
ATOM 1480 C C . ASP B 1 41 ? 7.133 -11.039 6.121 1 89.44 41 ASP B C 1
ATOM 1482 O O . ASP B 1 41 ? 7.41 -9.844 6.289 1 89.44 41 ASP B O 1
ATOM 1486 N N . ILE B 1 42 ? 6.848 -11.641 4.914 1 95.25 42 ILE B N 1
ATOM 1487 C CA . ILE B 1 42 ? 6.945 -10.805 3.723 1 95.25 42 ILE B CA 1
ATOM 1488 C C . ILE B 1 42 ? 5.562 -10.609 3.111 1 95.25 42 ILE B C 1
ATOM 1490 O O . ILE B 1 42 ? 4.805 -11.57 2.953 1 95.25 42 ILE B O 1
ATOM 1494 N N . SER B 1 43 ? 5.219 -9.359 2.873 1 96.44 43 SER B N 1
ATOM 1495 C CA . SER B 1 43 ? 3.949 -9.023 2.236 1 96.44 43 SER B CA 1
ATOM 1496 C C . SER B 1 43 ? 4.156 -8.109 1.037 1 96.44 43 SER B C 1
ATOM 1498 O O . SER B 1 43 ? 4.984 -7.195 1.085 1 96.44 43 SER B O 1
ATOM 1500 N N . VAL B 1 44 ? 3.451 -8.383 0.003 1 97.44 44 VAL B N 1
ATOM 1501 C CA . VAL B 1 44 ? 3.416 -7.508 -1.162 1 97.44 44 VAL B CA 1
ATOM 1502 C C . VAL B 1 44 ? 2.072 -6.789 -1.227 1 97.44 44 VAL B C 1
ATOM 1504 O O . VAL B 1 44 ? 1.019 -7.43 -1.261 1 97.44 44 VAL B O 1
ATOM 1507 N N . ASN B 1 45 ? 2.123 -5.465 -1.289 1 97.44 45 ASN B N 1
ATOM 1508 C CA . ASN B 1 45 ? 0.909 -4.656 -1.353 1 97.44 45 ASN B CA 1
ATOM 1509 C C . ASN B 1 45 ? 0.749 -3.992 -2.717 1 97.44 45 ASN B C 1
ATOM 1511 O O . ASN B 1 45 ? 1.697 -3.404 -3.24 1 97.44 45 ASN B O 1
ATOM 1515 N N . ILE B 1 46 ? -0.399 -4.18 -3.328 1 98.12 46 ILE B N 1
ATOM 1516 C CA . ILE B 1 46 ? -0.79 -3.496 -4.555 1 98.12 46 ILE B CA 1
ATOM 1517 C C . ILE B 1 46 ? -2.066 -2.695 -4.316 1 98.12 46 ILE B C 1
ATOM 1519 O O . ILE B 1 46 ? -3.086 -3.248 -3.895 1 98.12 46 ILE B O 1
ATOM 1523 N N . GLY B 1 47 ? -1.995 -1.437 -4.523 1 97.94 47 GLY B N 1
ATOM 1524 C CA . GLY B 1 47 ? -3.18 -0.598 -4.461 1 97.94 47 GLY B CA 1
ATOM 1525 C C . GLY B 1 47 ? -4.07 -0.726 -5.684 1 97.94 47 GLY B C 1
ATOM 1526 O O . GLY B 1 47 ? -3.58 -0.941 -6.793 1 97.94 47 GLY B O 1
ATOM 1527 N N . ILE B 1 48 ? -5.34 -0.564 -5.488 1 98.19 48 ILE B N 1
ATOM 1528 C CA . ILE B 1 48 ? -6.336 -0.672 -6.551 1 98.19 48 ILE B CA 1
ATOM 1529 C C . ILE B 1 48 ? -7.156 0.613 -6.621 1 98.19 48 ILE B C 1
ATOM 1531 O O . ILE B 1 48 ? -7.617 1.118 -5.594 1 98.19 48 ILE B O 1
ATOM 1535 N N . THR B 1 49 ? -7.316 1.179 -7.832 1 98.25 49 THR B N 1
ATOM 1536 C CA . THR B 1 49 ? -8.172 2.342 -8.047 1 98.25 49 THR B CA 1
ATOM 1537 C C . THR B 1 49 ? -9.078 2.133 -9.258 1 98.25 49 THR B C 1
ATOM 1539 O O . THR B 1 49 ? -9 1.1 -9.922 1 98.25 49 THR B O 1
ATOM 1542 N N . GLY B 1 50 ? -9.875 3.141 -9.594 1 97.44 50 GLY B N 1
ATOM 1543 C CA . GLY B 1 50 ? -10.852 3.031 -10.664 1 97.44 50 GLY B CA 1
ATOM 1544 C C . GLY B 1 50 ? -12.266 2.812 -10.148 1 97.44 50 GLY B C 1
ATOM 1545 O O . GLY B 1 50 ? -12.695 3.467 -9.203 1 97.44 50 GLY B O 1
ATOM 1546 N N . GLU B 1 51 ? -12.945 1.878 -10.805 1 97.75 51 GLU B N 1
ATOM 1547 C CA . GLU B 1 51 ? -14.328 1.6 -10.414 1 97.75 51 GLU B CA 1
ATOM 1548 C C . GLU B 1 51 ? -14.383 0.787 -9.125 1 97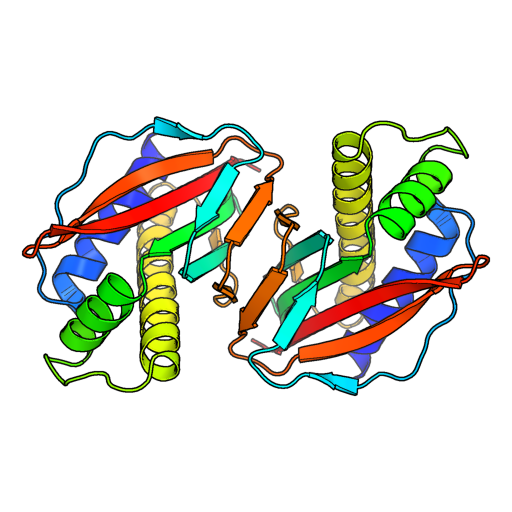.75 51 GLU B C 1
ATOM 1550 O O . GLU B 1 51 ? -15.438 0.697 -8.484 1 97.75 51 GLU B O 1
ATOM 1555 N N . LEU B 1 52 ? -13.312 0.165 -8.812 1 97.5 52 LEU B N 1
ATOM 1556 C CA . LEU B 1 52 ? -13.062 -0.44 -7.508 1 97.5 52 LEU B CA 1
ATOM 1557 C C . LEU B 1 52 ? -11.859 0.211 -6.828 1 97.5 52 LEU B C 1
ATOM 1559 O O . LEU B 1 52 ? -10.875 0.55 -7.492 1 97.5 52 LEU B O 1
ATOM 1563 N N . LYS B 1 53 ? -11.891 0.392 -5.516 1 97.56 53 LYS B N 1
ATOM 1564 C CA . LYS B 1 53 ? -10.773 0.938 -4.754 1 97.56 53 LYS B CA 1
ATOM 1565 C C . LYS B 1 53 ? -10.43 0.041 -3.566 1 97.56 53 LYS B C 1
ATOM 1567 O O . LYS B 1 53 ? -11.32 -0.521 -2.928 1 97.56 53 LYS B O 1
ATOM 1572 N N . GLY B 1 54 ? -9.156 -0.104 -3.324 1 96.88 54 GLY B N 1
ATOM 1573 C CA . GLY B 1 54 ? -8.75 -0.913 -2.188 1 96.88 54 GLY B CA 1
ATOM 1574 C C . GLY B 1 54 ? -7.309 -1.374 -2.27 1 96.88 54 GLY B C 1
ATOM 1575 O O . GLY B 1 54 ? -6.434 -0.62 -2.703 1 96.88 54 GLY B O 1
ATOM 1576 N N . GLN B 1 55 ? -7.105 -2.609 -1.702 1 96.88 55 GLN B N 1
ATOM 1577 C CA . GLN B 1 55 ? -5.754 -3.158 -1.62 1 96.88 55 GLN B CA 1
ATOM 1578 C C . GLN B 1 55 ? -5.762 -4.672 -1.819 1 96.88 55 GLN B C 1
ATOM 1580 O O . GLN B 1 55 ? -6.68 -5.355 -1.367 1 96.88 55 GLN B O 1
ATOM 1585 N N . PHE B 1 56 ? -4.805 -5.078 -2.527 1 97.88 56 PHE B N 1
ATOM 1586 C CA . PHE B 1 56 ? -4.387 -6.473 -2.621 1 97.88 56 PHE B CA 1
ATOM 1587 C C . PHE B 1 56 ? -3.092 -6.707 -1.853 1 97.88 56 PHE B C 1
ATOM 1589 O O . PHE B 1 56 ? -2.098 -6.012 -2.078 1 97.88 56 PHE B O 1
ATOM 1596 N N . VAL B 1 57 ? -3.084 -7.684 -0.922 1 97.38 57 VAL B N 1
ATOM 1597 C CA . VAL B 1 57 ? -1.879 -8 -0.162 1 97.38 57 VAL B CA 1
ATOM 1598 C C . VAL B 1 57 ? -1.591 -9.492 -0.246 1 97.38 57 VAL B C 1
ATOM 1600 O O . VAL B 1 57 ? -2.428 -10.32 0.137 1 97.38 57 VAL B O 1
ATOM 1603 N N . LEU B 1 58 ? -0.457 -9.883 -0.745 1 97.94 58 LEU B N 1
ATOM 1604 C CA . LEU B 1 58 ? 0.025 -11.258 -0.756 1 97.94 58 LEU B CA 1
ATOM 1605 C C . LEU B 1 58 ? 1.039 -11.484 0.359 1 97.94 58 LEU B C 1
ATOM 1607 O O . LEU B 1 58 ? 2.092 -10.844 0.39 1 97.94 58 LEU B O 1
ATOM 1611 N N . SER B 1 59 ? 0.776 -12.383 1.248 1 97 59 SER B N 1
ATOM 1612 C CA . SER B 1 59 ? 1.641 -12.672 2.389 1 97 59 SER B CA 1
ATOM 1613 C C . SER B 1 59 ? 2.279 -14.047 2.262 1 97 59 SER B C 1
ATOM 1615 O O . SER B 1 59 ? 1.595 -15.031 1.963 1 97 59 SER B O 1
ATOM 1617 N N . LEU B 1 60 ? 3.547 -14.078 2.5 1 96 60 LEU B N 1
ATOM 1618 C CA . LEU B 1 60 ? 4.297 -15.32 2.391 1 96 60 LEU B CA 1
ATOM 1619 C C . LEU B 1 60 ? 5.398 -15.391 3.439 1 96 60 LEU B C 1
ATOM 1621 O O . LEU B 1 60 ? 5.926 -14.359 3.861 1 96 60 LEU B O 1
ATOM 1625 N N . THR B 1 61 ? 5.762 -16.609 3.766 1 94.19 61 THR B N 1
ATOM 1626 C CA . THR B 1 61 ? 6.965 -16.812 4.562 1 94.19 61 THR B CA 1
ATOM 1627 C C . THR B 1 61 ? 8.219 -16.672 3.705 1 94.19 61 THR B C 1
ATOM 1629 O O . THR B 1 61 ? 8.148 -16.75 2.477 1 94.19 61 THR B O 1
ATOM 1632 N N . GLU B 1 62 ? 9.344 -16.516 4.391 1 93.38 62 GLU B N 1
ATOM 1633 C CA . GLU B 1 62 ? 10.609 -16.438 3.66 1 93.38 62 GLU B CA 1
ATOM 1634 C C . GLU B 1 62 ? 10.836 -17.688 2.812 1 93.38 62 GLU B C 1
ATOM 1636 O O . GLU B 1 62 ? 11.297 -17.594 1.672 1 93.38 62 GLU B O 1
ATOM 1641 N N . ASP B 1 63 ? 10.484 -18.797 3.377 1 93.5 63 ASP B N 1
ATOM 1642 C CA . ASP B 1 63 ? 10.656 -20.062 2.656 1 93.5 63 ASP B CA 1
ATOM 1643 C C . ASP B 1 63 ? 9.75 -20.125 1.428 1 93.5 63 ASP B C 1
ATOM 1645 O O . ASP B 1 63 ? 10.164 -20.578 0.364 1 93.5 63 ASP B O 1
ATOM 1649 N N . ALA B 1 64 ? 8.539 -19.672 1.604 1 95.56 64 ALA B N 1
ATOM 1650 C CA . ALA B 1 64 ? 7.605 -19.672 0.478 1 95.56 64 ALA B CA 1
ATOM 1651 C C . ALA B 1 64 ? 8.078 -18.719 -0.619 1 95.56 64 ALA B C 1
ATOM 1653 O O . ALA B 1 64 ? 7.93 -19.016 -1.809 1 95.56 64 ALA B O 1
ATOM 1654 N N . VAL B 1 65 ? 8.688 -17.609 -0.264 1 96.19 65 VAL B N 1
ATOM 1655 C CA . VAL B 1 65 ? 9.227 -16.641 -1.221 1 96.19 65 VAL B CA 1
ATOM 1656 C C . VAL B 1 65 ? 10.312 -17.297 -2.059 1 96.19 65 VAL B C 1
ATOM 1658 O O . VAL B 1 65 ? 10.289 -17.234 -3.289 1 96.19 65 VAL B O 1
ATOM 1661 N N . LYS B 1 66 ? 11.211 -17.938 -1.379 1 95.12 66 LYS B N 1
ATOM 1662 C CA . LYS B 1 66 ? 12.32 -18.578 -2.07 1 95.12 66 LYS B CA 1
ATOM 1663 C C . LYS B 1 66 ? 11.82 -19.672 -3.008 1 95.12 66 LYS B C 1
ATOM 1665 O O . LYS B 1 66 ? 12.281 -19.781 -4.145 1 95.12 66 LYS B O 1
ATOM 1670 N N . TYR B 1 67 ? 10.914 -20.406 -2.521 1 95.62 67 TYR B N 1
ATOM 1671 C CA . TYR B 1 67 ? 10.391 -21.516 -3.311 1 95.62 67 TYR B CA 1
ATOM 1672 C C . TYR B 1 67 ? 9.672 -21.016 -4.555 1 95.62 67 TYR B C 1
ATOM 1674 O O . TYR B 1 67 ? 9.969 -21.438 -5.672 1 95.62 67 TYR B O 1
ATOM 1682 N N . ILE B 1 68 ? 8.68 -20.109 -4.41 1 96.25 68 ILE B N 1
ATOM 1683 C CA . ILE B 1 68 ? 7.871 -19.609 -5.508 1 96.25 68 ILE B CA 1
ATOM 1684 C C . ILE B 1 68 ? 8.766 -18.875 -6.508 1 96.25 68 ILE B C 1
ATOM 1686 O O . ILE B 1 68 ? 8.609 -19.031 -7.719 1 96.25 68 ILE B O 1
ATOM 1690 N N . ALA B 1 69 ? 9.68 -18.062 -5.98 1 96.5 69 ALA B N 1
ATOM 1691 C CA . ALA B 1 69 ? 10.609 -17.359 -6.863 1 96.5 69 ALA B CA 1
ATOM 1692 C C . ALA B 1 69 ? 11.438 -18.344 -7.684 1 96.5 69 ALA B C 1
ATOM 1694 O O . ALA B 1 69 ? 11.68 -18.125 -8.875 1 96.5 69 ALA B O 1
ATOM 1695 N N . SER B 1 70 ? 11.945 -19.375 -7 1 96.19 70 SER B N 1
ATOM 1696 C CA . SER B 1 70 ? 12.703 -20.422 -7.684 1 96.19 70 SER B CA 1
ATOM 1697 C C . SER B 1 70 ? 11.891 -21.031 -8.82 1 96.19 70 SER B C 1
ATOM 1699 O O . SER B 1 70 ? 12.398 -21.203 -9.93 1 96.19 70 SER B O 1
ATOM 1701 N N . GLN B 1 71 ? 10.656 -21.328 -8.57 1 95.75 71 GLN B N 1
ATOM 1702 C CA . GLN B 1 71 ? 9.789 -21.922 -9.578 1 95.75 71 GLN B CA 1
ATOM 1703 C C . GLN B 1 71 ? 9.562 -20.953 -10.742 1 95.75 71 GLN B C 1
ATOM 1705 O O . GLN B 1 71 ? 9.539 -21.375 -11.906 1 95.75 71 GLN B O 1
ATOM 1710 N N . MET B 1 72 ? 9.398 -19.688 -10.406 1 95.12 72 MET B N 1
ATOM 1711 C CA . MET B 1 72 ? 9.203 -18.672 -11.438 1 95.12 72 MET B CA 1
ATOM 1712 C C . MET B 1 72 ? 10.391 -18.609 -12.391 1 95.12 72 MET B C 1
ATOM 1714 O O . MET B 1 72 ? 10.227 -18.328 -13.57 1 95.12 72 MET B O 1
ATOM 1718 N N . MET B 1 73 ? 11.516 -18.859 -11.789 1 93 73 MET B N 1
ATOM 1719 C CA . MET B 1 73 ? 12.742 -18.75 -12.57 1 93 73 MET B CA 1
ATOM 1720 C C . MET B 1 73 ? 13.148 -20.094 -13.141 1 93 73 MET B C 1
ATOM 1722 O O . MET B 1 73 ? 14.305 -20.297 -13.5 1 93 73 MET B O 1
ATOM 1726 N N . GLY B 1 74 ? 12.297 -21.031 -13.125 1 92.5 74 GLY B N 1
ATOM 1727 C CA . GLY B 1 74 ? 12.539 -22.328 -13.75 1 92.5 74 GLY B CA 1
ATOM 1728 C C . GLY B 1 74 ? 13.234 -23.312 -12.828 1 92.5 74 GLY B C 1
ATOM 1729 O O . GLY B 1 74 ? 13.922 -24.234 -13.289 1 92.5 74 GLY B O 1
ATOM 1730 N N . GLY B 1 75 ? 13.195 -23.047 -11.625 1 93.06 75 GLY B N 1
ATOM 1731 C CA . GLY B 1 75 ? 13.766 -23.984 -10.672 1 93.06 75 GLY B CA 1
ATOM 1732 C C . GLY B 1 75 ? 15.141 -23.578 -10.188 1 93.06 75 GLY B C 1
ATOM 1733 O O . GLY B 1 75 ? 15.773 -24.297 -9.422 1 93.06 75 GLY B O 1
ATOM 1734 N N . MET B 1 76 ? 15.586 -22.406 -10.539 1 91.62 76 MET B N 1
ATOM 1735 C CA . MET B 1 76 ? 16.891 -21.922 -10.109 1 91.62 76 MET B CA 1
ATOM 1736 C C . MET B 1 76 ? 16.891 -21.594 -8.617 1 91.62 76 MET B C 1
ATOM 1738 O O . MET B 1 76 ? 15.914 -21.062 -8.094 1 91.62 76 MET B O 1
ATOM 1742 N N . GLU B 1 77 ? 17.969 -21.984 -8.047 1 90.94 77 GLU B N 1
ATOM 1743 C CA . GLU B 1 77 ? 18.078 -21.688 -6.621 1 90.94 77 GLU B CA 1
ATOM 1744 C C . GLU B 1 77 ? 18.156 -20.188 -6.375 1 90.94 77 GLU B C 1
ATOM 1746 O O . GLU B 1 77 ? 18.906 -19.469 -7.047 1 90.94 77 GLU B O 1
ATOM 1751 N N . ILE B 1 78 ? 17.344 -19.766 -5.449 1 90.31 78 ILE B N 1
ATOM 1752 C CA . ILE B 1 78 ? 17.359 -18.359 -5.047 1 90.31 78 ILE B CA 1
ATOM 1753 C C . ILE B 1 78 ? 18.141 -18.203 -3.746 1 90.31 78 ILE B C 1
ATOM 1755 O O . ILE B 1 78 ? 17.688 -18.656 -2.688 1 90.31 78 ILE B O 1
ATOM 1759 N N . SER B 1 79 ? 19.219 -17.656 -3.805 1 88.69 79 SER B N 1
ATOM 1760 C CA . SER B 1 79 ? 20.047 -17.5 -2.611 1 88.69 79 SER B CA 1
ATOM 1761 C C . SER B 1 79 ? 19.859 -16.125 -1.981 1 88.69 79 SER B C 1
ATOM 1763 O O . SER B 1 79 ? 20.094 -15.945 -0.786 1 88.69 79 SER B O 1
ATOM 1765 N N . ASP B 1 80 ? 19.469 -15.242 -2.756 1 91.94 80 ASP B N 1
ATOM 1766 C CA . ASP B 1 80 ? 19.297 -13.859 -2.299 1 91.94 80 ASP B CA 1
ATOM 1767 C C . ASP B 1 80 ? 17.812 -13.539 -2.064 1 91.94 80 ASP B C 1
ATOM 1769 O O . ASP B 1 80 ? 17.031 -13.492 -3.012 1 91.94 80 ASP B O 1
ATOM 1773 N N . ILE B 1 81 ? 17.469 -13.25 -0.86 1 91.75 81 ILE B N 1
ATOM 1774 C CA . ILE B 1 81 ? 16.094 -13 -0.478 1 91.75 81 ILE B CA 1
ATOM 1775 C C . ILE B 1 81 ? 15.562 -11.766 -1.213 1 91.75 81 ILE B C 1
ATOM 1777 O O . ILE B 1 81 ? 14.375 -11.688 -1.536 1 91.75 81 ILE B O 1
ATOM 1781 N N . GLU B 1 82 ? 16.484 -10.852 -1.578 1 92 82 GLU B N 1
ATOM 1782 C CA . GLU B 1 82 ? 16.062 -9.641 -2.277 1 92 82 GLU B CA 1
ATOM 1783 C C . GLU B 1 82 ? 15.609 -9.961 -3.699 1 92 82 GLU B C 1
ATOM 1785 O O . GLU B 1 82 ? 14.656 -9.352 -4.199 1 92 82 GLU B O 1
ATOM 1790 N N . MET B 1 83 ? 16.297 -10.883 -4.23 1 91.88 83 MET B N 1
ATOM 1791 C CA . MET B 1 83 ? 15.859 -11.344 -5.547 1 91.88 83 MET B CA 1
ATOM 1792 C C . MET B 1 83 ? 14.5 -12.016 -5.469 1 91.88 83 MET B C 1
ATOM 1794 O O . MET B 1 83 ? 13.641 -11.805 -6.332 1 91.88 83 MET B O 1
ATOM 1798 N N . GLY B 1 84 ? 14.328 -12.828 -4.453 1 95.44 84 GLY B N 1
ATOM 1799 C CA . GLY B 1 84 ? 13.047 -13.469 -4.238 1 95.44 84 GLY B CA 1
ATOM 1800 C C . GLY B 1 84 ? 11.906 -12.484 -4.066 1 95.44 84 GLY B C 1
ATOM 1801 O O . GLY B 1 84 ? 10.844 -12.648 -4.668 1 95.44 84 GLY B O 1
ATOM 1802 N N . LYS B 1 85 ? 12.164 -11.477 -3.285 1 95.12 85 LYS B N 1
ATOM 1803 C CA . LYS B 1 85 ? 11.156 -10.453 -3.041 1 95.12 85 LYS B CA 1
ATOM 1804 C C . LYS B 1 85 ? 10.766 -9.742 -4.336 1 95.12 85 LYS B C 1
ATOM 1806 O O . LYS B 1 85 ? 9.586 -9.492 -4.578 1 95.12 85 LYS B O 1
ATOM 1811 N N . SER B 1 86 ? 11.711 -9.43 -5.156 1 93.12 86 SER B N 1
ATOM 1812 C CA . SER B 1 86 ? 11.453 -8.797 -6.445 1 93.12 86 SER B CA 1
ATOM 1813 C C . SER B 1 86 ? 10.594 -9.688 -7.336 1 93.12 86 SER B C 1
ATOM 1815 O O . SER B 1 86 ? 9.664 -9.211 -7.988 1 93.12 86 SER B O 1
ATOM 1817 N N . ALA B 1 87 ? 10.93 -10.906 -7.332 1 95.12 87 ALA B N 1
ATOM 1818 C CA . ALA B 1 87 ? 10.172 -11.859 -8.133 1 95.12 87 ALA B CA 1
ATOM 1819 C C . ALA B 1 87 ? 8.719 -11.945 -7.664 1 95.12 87 ALA B C 1
ATOM 1821 O O . ALA B 1 87 ? 7.797 -11.969 -8.484 1 95.12 87 ALA B O 1
ATOM 1822 N N . ILE B 1 88 ? 8.516 -11.953 -6.387 1 96.94 88 ILE B N 1
ATOM 1823 C CA . ILE B 1 88 ? 7.168 -12.047 -5.832 1 96.94 88 ILE B CA 1
ATOM 1824 C C . ILE B 1 88 ? 6.395 -10.766 -6.141 1 96.94 88 ILE B C 1
ATOM 1826 O O . ILE B 1 88 ? 5.184 -10.812 -6.375 1 96.94 88 ILE B O 1
ATOM 1830 N N . GLY B 1 89 ? 7.074 -9.609 -6.086 1 96.69 89 GLY B N 1
ATOM 1831 C CA . GLY B 1 89 ? 6.457 -8.375 -6.527 1 96.69 89 GLY B CA 1
ATOM 1832 C C . GLY B 1 89 ? 5.914 -8.453 -7.941 1 96.69 89 GLY B C 1
ATOM 1833 O O . GLY B 1 89 ? 4.77 -8.062 -8.195 1 96.69 89 GLY B O 1
ATOM 1834 N N . GLU B 1 90 ? 6.734 -8.945 -8.828 1 95.75 90 GLU B N 1
ATOM 1835 C CA . GLU B 1 90 ? 6.332 -9.117 -10.219 1 95.75 90 GLU B CA 1
ATOM 1836 C C . GLU B 1 90 ? 5.16 -10.086 -10.336 1 95.75 90 GLU B C 1
ATOM 1838 O O . GLU B 1 90 ? 4.211 -9.828 -11.086 1 95.75 90 GLU B O 1
ATOM 1843 N N . LEU B 1 91 ? 5.254 -11.188 -9.602 1 97.75 91 LEU B N 1
ATOM 1844 C CA . LEU B 1 91 ? 4.164 -12.156 -9.594 1 97.75 91 LEU B CA 1
ATOM 1845 C C . LEU B 1 91 ? 2.854 -11.5 -9.18 1 97.75 91 LEU B C 1
ATOM 1847 O O . LEU B 1 91 ? 1.811 -11.75 -9.789 1 97.75 91 LEU B O 1
ATOM 1851 N N . SER B 1 92 ? 2.896 -10.688 -8.148 1 98.44 92 SER B N 1
ATOM 1852 C CA . SER B 1 92 ? 1.712 -9.984 -7.66 1 98.44 92 SER B CA 1
ATOM 1853 C C . SER B 1 92 ? 1.153 -9.039 -8.719 1 98.44 92 SER B C 1
ATOM 1855 O O . SER B 1 92 ? -0.064 -8.93 -8.883 1 98.44 92 SER B O 1
ATOM 1857 N N . ASN B 1 93 ? 2.086 -8.367 -9.422 1 96.81 93 ASN B N 1
ATOM 1858 C CA . ASN B 1 93 ? 1.668 -7.523 -10.539 1 96.81 93 ASN B CA 1
ATOM 1859 C C . ASN B 1 93 ? 0.936 -8.328 -11.602 1 96.81 93 ASN B C 1
ATOM 1861 O O . ASN B 1 93 ? -0.102 -7.902 -12.109 1 96.81 93 ASN B O 1
ATOM 1865 N N . MET B 1 94 ? 1.495 -9.43 -11.953 1 98.12 94 MET B N 1
ATOM 1866 C CA . MET B 1 94 ? 0.882 -10.281 -12.961 1 98.12 94 MET B CA 1
ATOM 1867 C C . MET B 1 94 ? -0.5 -10.75 -12.523 1 98.12 94 MET B C 1
ATOM 1869 O O . MET B 1 94 ? -1.437 -10.773 -13.32 1 98.12 94 MET B O 1
ATOM 1873 N N . ILE B 1 95 ? -0.603 -11.164 -11.266 1 98.62 95 ILE B N 1
ATOM 1874 C CA . ILE B 1 95 ? -1.882 -11.602 -10.719 1 98.62 95 ILE B CA 1
ATOM 1875 C C . ILE B 1 95 ? -2.918 -10.484 -10.875 1 98.62 95 ILE B C 1
ATOM 1877 O O . ILE B 1 95 ? -4.012 -10.719 -11.398 1 98.62 95 ILE B O 1
ATOM 1881 N N . MET B 1 96 ? -2.584 -9.289 -10.469 1 98.56 96 MET B N 1
ATOM 1882 C CA . MET B 1 96 ? -3.539 -8.188 -10.484 1 98.56 96 MET B CA 1
ATOM 1883 C C . MET B 1 96 ? -3.777 -7.695 -11.906 1 98.56 96 MET B C 1
ATOM 1885 O O . MET B 1 96 ? -4.855 -7.188 -12.219 1 98.56 96 MET B O 1
ATOM 1889 N N . GLY B 1 97 ? -2.766 -7.832 -12.727 1 98 97 GLY B N 1
ATOM 1890 C CA . GLY B 1 97 ? -3.014 -7.598 -14.141 1 98 97 GLY B CA 1
ATOM 1891 C C . GLY B 1 97 ? -4.074 -8.516 -14.727 1 98 97 GLY B C 1
ATOM 1892 O O . GLY B 1 97 ? -4.992 -8.055 -15.406 1 98 97 GLY B O 1
ATOM 1893 N N . ASN B 1 98 ? -3.916 -9.75 -14.477 1 98.56 98 ASN B N 1
ATOM 1894 C CA . ASN B 1 98 ? -4.902 -10.734 -14.914 1 98.56 98 ASN B CA 1
ATOM 1895 C C . ASN B 1 98 ? -6.27 -10.461 -14.297 1 98.56 98 ASN B C 1
ATOM 1897 O O . ASN B 1 98 ? -7.293 -10.539 -14.984 1 98.56 98 ASN B O 1
ATOM 1901 N N . ALA B 1 99 ? -6.32 -10.18 -13.008 1 98.56 99 ALA B N 1
ATOM 1902 C CA . ALA B 1 99 ? -7.566 -9.859 -12.312 1 98.56 99 ALA B CA 1
ATOM 1903 C C . ALA B 1 99 ? -8.25 -8.656 -12.953 1 98.56 99 ALA B C 1
ATOM 1905 O O . ALA B 1 99 ? -9.477 -8.633 -13.094 1 98.56 99 ALA B O 1
ATOM 1906 N N . GLY B 1 100 ? -7.445 -7.637 -13.266 1 98.31 100 GLY B N 1
ATOM 1907 C CA . GLY B 1 100 ? -8 -6.473 -13.93 1 98.31 100 GLY B CA 1
ATOM 1908 C C . GLY B 1 100 ? -8.727 -6.812 -15.219 1 98.31 100 GLY B C 1
ATOM 1909 O O . GLY B 1 100 ? -9.781 -6.238 -15.516 1 98.31 100 GLY B O 1
ATOM 1910 N N . THR B 1 101 ? -8.102 -7.711 -16 1 98.12 101 THR B N 1
ATOM 1911 C CA . THR B 1 101 ? -8.727 -8.164 -17.25 1 98.12 101 THR B CA 1
ATOM 1912 C C . THR B 1 101 ? -10.062 -8.852 -16.953 1 98.12 101 THR B C 1
ATOM 1914 O O . THR B 1 101 ? -11.062 -8.578 -17.609 1 98.12 101 THR B O 1
ATOM 1917 N N . LYS B 1 102 ? -10.117 -9.695 -15.992 1 98.25 102 LYS B N 1
ATOM 1918 C CA . LYS B 1 102 ? -11.344 -10.406 -15.648 1 98.25 102 LYS B CA 1
ATOM 1919 C C . LYS B 1 102 ? -12.406 -9.453 -15.117 1 98.25 102 LYS B C 1
ATOM 1921 O O . LYS B 1 102 ? -13.594 -9.602 -15.422 1 98.25 102 LYS B O 1
ATOM 1926 N N . LEU B 1 103 ? -11.969 -8.508 -14.312 1 98.12 103 LEU B N 1
ATOM 1927 C CA . LEU B 1 103 ? -12.898 -7.523 -13.773 1 98.12 103 LEU B CA 1
ATOM 1928 C C . LEU B 1 103 ? -13.477 -6.648 -14.883 1 98.12 103 LEU B C 1
ATOM 1930 O O . LEU B 1 103 ? -14.633 -6.234 -14.82 1 98.12 103 LEU B O 1
ATOM 1934 N N . SER B 1 104 ? -12.625 -6.398 -15.828 1 97.88 104 SER B N 1
ATOM 1935 C CA . SER B 1 104 ? -13.094 -5.637 -16.984 1 97.88 104 SER B CA 1
ATOM 1936 C C . SER B 1 104 ? -14.227 -6.363 -17.703 1 97.88 104 SER B C 1
ATOM 1938 O O . SER B 1 104 ? -15.141 -5.73 -18.234 1 97.88 104 SER B O 1
ATOM 1940 N N . GLU B 1 105 ? -14.148 -7.625 -17.734 1 97.38 105 GLU B N 1
ATOM 1941 C CA . GLU B 1 105 ? -15.227 -8.422 -18.312 1 97.38 105 GLU B CA 1
ATOM 1942 C C . GLU B 1 105 ? -16.516 -8.266 -17.531 1 97.38 105 GLU B C 1
ATOM 1944 O O . GLU B 1 105 ? -17.609 -8.562 -18.031 1 97.38 105 GLU B O 1
ATOM 1949 N N . LEU B 1 106 ? -16.406 -7.922 -16.328 1 96.56 106 LEU B N 1
ATOM 1950 C CA . LEU B 1 106 ? -17.562 -7.629 -15.477 1 96.56 106 LEU B CA 1
ATOM 1951 C C . LEU B 1 106 ? -17.875 -6.137 -15.492 1 96.56 106 LEU B C 1
ATOM 1953 O O . LEU B 1 106 ? -18.531 -5.629 -14.578 1 96.56 106 LEU B O 1
ATOM 1957 N N . ASN B 1 107 ? -17.266 -5.398 -16.391 1 96.94 107 ASN B N 1
ATOM 1958 C CA . ASN B 1 107 ? -17.469 -3.973 -16.609 1 96.94 107 ASN B CA 1
ATOM 1959 C C . ASN B 1 107 ? -16.906 -3.137 -15.477 1 96.94 107 ASN B C 1
ATOM 1961 O O . ASN B 1 107 ? -17.484 -2.127 -15.086 1 96.94 107 ASN B O 1
ATOM 1965 N N . LYS B 1 108 ? -15.906 -3.637 -14.906 1 97.75 108 LYS B N 1
ATOM 1966 C CA . LYS B 1 108 ? -15.172 -2.885 -13.891 1 97.75 108 LYS B CA 1
ATOM 1967 C C . LYS B 1 108 ? -13.734 -2.625 -14.336 1 97.75 108 LYS B C 1
ATOM 1969 O O . LYS B 1 108 ? -12.93 -3.557 -14.438 1 97.75 108 LYS B O 1
ATOM 1974 N N . THR B 1 109 ? -13.445 -1.409 -14.531 1 98 109 THR B N 1
ATOM 1975 C CA . THR B 1 109 ? -12.094 -1.03 -14.922 1 98 109 THR B CA 1
ATOM 1976 C C . THR B 1 109 ? -11.289 -0.568 -13.711 1 98 109 THR B C 1
ATOM 1978 O O . THR B 1 109 ? -11.727 0.311 -12.961 1 98 109 THR B O 1
ATOM 1981 N N . ILE B 1 110 ? -10.148 -1.181 -13.57 1 98.06 110 ILE B N 1
ATOM 1982 C CA . ILE B 1 110 ? -9.32 -0.814 -12.43 1 98.06 110 ILE B CA 1
ATOM 1983 C C . ILE B 1 110 ? -7.918 -0.433 -12.906 1 98.06 110 ILE B C 1
ATOM 1985 O O . ILE B 1 110 ? -7.527 -0.76 -14.031 1 98.06 110 ILE B O 1
ATOM 1989 N N . ASP B 1 111 ? -7.211 0.353 -12.125 1 98.06 111 ASP B N 1
ATOM 1990 C CA . ASP B 1 111 ? -5.777 0.615 -12.195 1 98.06 111 ASP B CA 1
ATOM 1991 C C . ASP B 1 111 ? -5.07 0.145 -10.93 1 98.06 111 ASP B C 1
ATOM 1993 O O . ASP B 1 111 ? -5.684 0.073 -9.859 1 98.06 111 ASP B O 1
ATOM 1997 N N . ILE B 1 112 ? -3.854 -0.244 -11.07 1 98.31 112 ILE B N 1
ATOM 1998 C CA . ILE B 1 112 ? -3.143 -0.783 -9.914 1 98.31 112 ILE B CA 1
ATOM 1999 C C . ILE B 1 112 ? -1.833 -0.023 -9.711 1 98.31 112 ILE B C 1
ATOM 2001 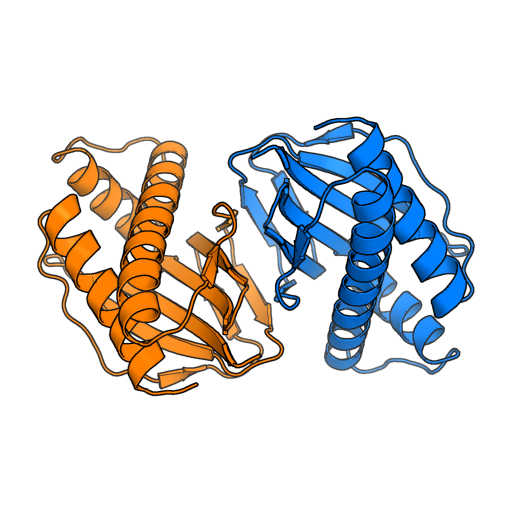O O . ILE B 1 112 ? -1.282 0.539 -10.664 1 98.31 112 ILE B O 1
ATOM 2005 N N . THR B 1 113 ? -1.338 0.018 -8.508 1 97.69 113 THR B N 1
ATOM 2006 C CA . THR B 1 113 ? -0.063 0.643 -8.172 1 97.69 113 THR B CA 1
ATOM 2007 C C . THR B 1 113 ? 1.092 -0.327 -8.406 1 97.69 113 THR B C 1
ATOM 2009 O O . THR B 1 113 ? 0.881 -1.537 -8.516 1 97.69 113 THR B O 1
ATOM 2012 N N . PRO B 1 114 ? 2.309 0.226 -8.516 1 96.31 114 PRO B N 1
ATOM 2013 C CA . PRO B 1 114 ? 3.438 -0.702 -8.398 1 96.31 114 PRO B CA 1
ATOM 2014 C C . PRO B 1 114 ? 3.461 -1.444 -7.066 1 96.31 114 PRO B C 1
ATOM 2016 O O . PRO B 1 114 ? 2.854 -0.993 -6.094 1 96.31 114 PRO B O 1
ATOM 2019 N N . PRO B 1 115 ? 4.105 -2.529 -7.031 1 96.62 115 PRO B N 1
ATOM 2020 C CA . PRO B 1 115 ? 4.113 -3.307 -5.789 1 96.62 115 PRO B CA 1
ATOM 2021 C C . PRO B 1 115 ? 4.969 -2.666 -4.699 1 96.62 115 PRO B C 1
ATOM 2023 O O . PRO B 1 115 ? 6.012 -2.078 -4.992 1 96.62 115 PRO B O 1
ATOM 2026 N N . MET B 1 116 ? 4.508 -2.697 -3.5 1 96.19 116 MET B N 1
ATOM 2027 C CA . MET B 1 116 ? 5.246 -2.35 -2.289 1 96.19 116 MET B CA 1
ATOM 2028 C C . MET B 1 116 ? 5.496 -3.584 -1.429 1 96.19 116 MET B C 1
ATOM 2030 O O . MET B 1 116 ? 4.555 -4.289 -1.062 1 96.19 116 MET B O 1
ATOM 2034 N N . ILE B 1 117 ? 6.746 -3.828 -1.123 1 96.44 117 ILE B N 1
ATOM 2035 C CA . ILE B 1 117 ? 7.074 -5.012 -0.333 1 96.44 117 ILE B CA 1
ATOM 2036 C C . ILE B 1 117 ? 7.332 -4.605 1.117 1 96.44 117 ILE B C 1
ATOM 2038 O O . ILE B 1 117 ? 8.125 -3.703 1.385 1 96.44 117 ILE B O 1
ATOM 2042 N N . ILE B 1 118 ? 6.656 -5.227 2.031 1 95.38 118 ILE B N 1
ATOM 2043 C CA . ILE B 1 118 ? 6.762 -4.977 3.465 1 95.38 118 ILE B CA 1
ATOM 2044 C C . ILE B 1 118 ? 7.305 -6.219 4.168 1 95.38 118 ILE B C 1
ATOM 2046 O O . ILE B 1 118 ? 6.766 -7.316 4 1 95.38 118 ILE B O 1
ATOM 2050 N N . GLU B 1 119 ? 8.359 -6.023 4.871 1 94.19 119 GLU B N 1
ATOM 2051 C CA . GLU B 1 119 ? 8.961 -7.137 5.598 1 94.19 119 GLU B CA 1
ATOM 2052 C C . GLU B 1 119 ? 9.039 -6.844 7.094 1 94.19 119 GLU B C 1
ATOM 2054 O O . GLU B 1 119 ? 9.523 -5.785 7.496 1 94.19 119 GLU B O 1
ATOM 2059 N N . GLY B 1 120 ? 8.633 -7.758 7.871 1 91.56 120 GLY B N 1
ATOM 2060 C CA . GLY B 1 120 ? 8.648 -7.613 9.32 1 91.56 120 GLY B CA 1
ATOM 2061 C C . GLY B 1 120 ? 7.312 -7.91 9.961 1 91.56 120 GLY B C 1
ATOM 2062 O O . GLY B 1 120 ? 6.34 -8.227 9.266 1 91.56 120 GLY B O 1
ATOM 2063 N N . LYS B 1 121 ? 7.285 -7.902 11.297 1 90.12 121 LYS B N 1
ATOM 2064 C CA . LYS B 1 121 ? 6.031 -8.062 12.031 1 90.12 121 LYS B CA 1
ATOM 2065 C C . LYS B 1 121 ? 5.258 -6.754 12.094 1 90.12 121 LYS B C 1
ATOM 2067 O O . LYS B 1 121 ? 5.73 -5.773 12.68 1 90.12 121 LYS B O 1
ATOM 2072 N N . VAL B 1 122 ? 4.07 -6.82 11.438 1 90.75 122 VAL B N 1
ATOM 2073 C CA . VAL B 1 122 ? 3.324 -5.566 11.391 1 90.75 122 VAL B CA 1
ATOM 2074 C C . VAL B 1 122 ? 1.855 -5.824 11.711 1 90.75 122 VAL B C 1
ATOM 2076 O O . VAL B 1 122 ? 1.395 -6.969 11.664 1 90.75 122 VAL B O 1
ATOM 2079 N N . SER B 1 123 ? 1.314 -4.762 12.117 1 93.12 123 SER B N 1
ATOM 2080 C CA . SER B 1 123 ? -0.141 -4.68 12.188 1 93.12 123 SER B CA 1
ATOM 2081 C C . SER B 1 123 ? -0.697 -3.777 11.086 1 93.12 123 SER B C 1
ATOM 2083 O O . SER B 1 123 ? -0.207 -2.664 10.891 1 93.12 123 SER B O 1
ATOM 2085 N N . ILE B 1 124 ? -1.662 -4.277 10.375 1 93.19 124 ILE B N 1
ATOM 2086 C CA . ILE B 1 124 ? -2.227 -3.561 9.234 1 93.19 124 ILE B CA 1
ATOM 2087 C C . ILE B 1 124 ? -3.684 -3.205 9.523 1 93.19 124 ILE B C 1
ATOM 2089 O O . ILE B 1 124 ? -4.438 -4.027 10.047 1 93.19 124 ILE B O 1
ATOM 2093 N N . SER B 1 125 ? -3.98 -1.994 9.164 1 92.44 125 SER B N 1
ATOM 2094 C CA . SER B 1 125 ? -5.367 -1.551 9.25 1 92.44 125 SER B CA 1
ATOM 2095 C C . SER B 1 125 ? -5.828 -0.926 7.938 1 92.44 125 SER B C 1
ATOM 2097 O O . SER B 1 125 ? -5.105 -0.124 7.34 1 92.44 125 SER B O 1
ATOM 2099 N N . ASN B 1 126 ? -6.969 -1.393 7.508 1 88.62 126 ASN B N 1
ATOM 2100 C CA . ASN B 1 126 ? -7.652 -0.871 6.328 1 88.62 126 ASN B CA 1
ATOM 2101 C C . ASN B 1 126 ? -9.031 -0.321 6.684 1 88.62 126 ASN B C 1
ATOM 2103 O O . ASN B 1 126 ? -9.664 -0.785 7.629 1 88.62 126 ASN B O 1
ATOM 2107 N N . PRO B 1 127 ? -9.438 0.717 5.941 1 87.12 127 PRO B N 1
ATOM 2108 C CA . PRO B 1 127 ? -10.758 1.262 6.246 1 87.12 127 PRO B CA 1
ATOM 2109 C C . PRO B 1 127 ? -11.891 0.279 5.938 1 87.12 127 PRO B C 1
ATOM 2111 O O . PRO B 1 127 ? -13 0.422 6.461 1 87.12 127 PRO B O 1
ATOM 2114 N N . HIS B 1 128 ? -11.594 -0.697 5.129 1 88.75 128 HIS B N 1
ATOM 2115 C CA . HIS B 1 128 ? -12.641 -1.64 4.734 1 88.75 128 HIS B CA 1
ATOM 2116 C C . HIS B 1 128 ? -12.297 -3.057 5.188 1 88.75 128 HIS B C 1
ATOM 2118 O O . HIS B 1 128 ? -11.148 -3.346 5.527 1 88.75 128 HIS B O 1
ATOM 2124 N N . GLN B 1 129 ? -13.383 -3.832 5.121 1 91.69 129 GLN B N 1
ATOM 2125 C CA . GLN B 1 129 ? -13.219 -5.23 5.504 1 91.69 129 GLN B CA 1
ATOM 2126 C C . GLN B 1 129 ? -12.219 -5.938 4.598 1 91.69 129 GLN B C 1
ATOM 2128 O O . GLN B 1 129 ? -12.211 -5.727 3.383 1 91.69 129 GLN B O 1
ATOM 2133 N N . THR B 1 130 ? -11.398 -6.801 5.266 1 95.69 130 THR B N 1
ATOM 2134 C CA . THR B 1 130 ? -10.43 -7.574 4.504 1 95.69 130 THR B CA 1
ATOM 2135 C C . THR B 1 130 ? -10.82 -9.047 4.461 1 95.69 130 THR B C 1
ATOM 2137 O O . THR B 1 130 ? -11.102 -9.648 5.5 1 95.69 130 THR B O 1
ATOM 2140 N N . ILE B 1 131 ? -10.922 -9.586 3.287 1 96.62 131 ILE B N 1
ATOM 2141 C CA . ILE B 1 131 ? -11.148 -11.016 3.107 1 96.62 131 ILE B CA 1
ATOM 2142 C C . ILE B 1 131 ? -9.82 -11.719 2.826 1 96.62 131 ILE B C 1
ATOM 2144 O O . ILE B 1 131 ? -9.039 -11.266 1.98 1 96.62 131 ILE B O 1
ATOM 2148 N N . SER B 1 132 ? -9.578 -12.789 3.582 1 96.69 132 SER B N 1
ATOM 2149 C CA . SER B 1 132 ? -8.344 -13.547 3.434 1 96.69 132 SER B CA 1
ATOM 2150 C C . SER B 1 132 ? -8.594 -14.898 2.785 1 96.69 132 SER B C 1
ATOM 2152 O O . SER B 1 132 ? -9.578 -15.578 3.109 1 96.69 132 SER B O 1
ATOM 2154 N N . LEU B 1 133 ? -7.723 -15.266 1.914 1 95.56 133 LEU B N 1
ATOM 2155 C CA . LEU B 1 133 ? -7.797 -16.562 1.235 1 95.56 133 LEU B CA 1
ATOM 2156 C C . LEU B 1 133 ? -6.465 -17.297 1.325 1 95.56 133 LEU B C 1
ATOM 2158 O O . LEU B 1 133 ? -5.492 -16.906 0.678 1 95.56 133 LEU B O 1
ATOM 2162 N N . PRO B 1 134 ? -6.434 -18.359 2.012 1 96.19 134 PRO B N 1
ATOM 2163 C CA . PRO B 1 134 ? -5.203 -19.156 2.107 1 96.19 134 PRO B CA 1
ATOM 2164 C C . PRO B 1 134 ? -5 -20.078 0.913 1 96.19 134 PRO B C 1
ATOM 2166 O O . PRO B 1 134 ? -5.969 -20.625 0.381 1 96.19 134 PRO B O 1
ATOM 2169 N N . PHE B 1 135 ? -3.764 -20.281 0.492 1 96.94 135 PHE B N 1
ATOM 2170 C CA . PHE B 1 135 ? -3.355 -21.219 -0.547 1 96.94 135 PHE B CA 1
ATOM 2171 C C . PHE B 1 135 ? -2.188 -22.078 -0.073 1 96.94 135 PHE B C 1
ATOM 2173 O O . PHE B 1 135 ? -1.44 -21.672 0.823 1 96.94 135 PHE B O 1
ATOM 2180 N N . LYS B 1 136 ? -2.113 -23.156 -0.673 1 96.56 136 LYS B N 1
ATOM 2181 C CA . LYS B 1 136 ? -0.978 -24.031 -0.415 1 96.56 136 LYS B CA 1
ATOM 2182 C C . LYS B 1 136 ? -0.349 -24.516 -1.719 1 96.56 136 LYS B C 1
ATOM 2184 O O . LYS B 1 136 ? -1.058 -24.844 -2.676 1 96.56 136 LYS B O 1
ATOM 2189 N N . THR B 1 137 ? 0.99 -24.547 -1.688 1 95.81 137 THR B N 1
ATOM 2190 C CA . THR B 1 137 ? 1.706 -25.094 -2.832 1 95.81 137 THR B CA 1
ATOM 2191 C C . THR B 1 137 ? 1.749 -26.625 -2.762 1 95.81 137 THR B C 1
ATOM 2193 O O . THR B 1 137 ? 1.298 -27.219 -1.781 1 95.81 137 THR B O 1
ATOM 2196 N N . LYS B 1 138 ? 2.375 -27.219 -3.836 1 93.75 138 LYS B N 1
ATOM 2197 C CA . LYS B 1 138 ? 2.537 -28.656 -3.889 1 93.75 138 LYS B CA 1
ATOM 2198 C C . LYS B 1 138 ? 3.377 -29.172 -2.717 1 93.75 138 LYS B C 1
ATOM 2200 O O . LYS B 1 138 ? 3.156 -30.266 -2.219 1 93.75 138 LYS B O 1
ATOM 2205 N N . ASN B 1 139 ? 4.273 -28.359 -2.223 1 91.94 139 ASN B N 1
ATOM 2206 C CA . ASN B 1 139 ? 5.152 -28.75 -1.124 1 91.94 139 ASN B CA 1
ATOM 2207 C C . ASN B 1 139 ? 4.656 -28.203 0.211 1 91.94 139 ASN B C 1
ATOM 2209 O O . ASN B 1 139 ? 5.434 -28.062 1.157 1 91.94 139 ASN B O 1
ATOM 2213 N N . ASN B 1 140 ? 3.465 -27.703 0.227 1 93.12 140 ASN B N 1
ATOM 2214 C CA . ASN B 1 140 ? 2.723 -27.328 1.425 1 93.12 140 ASN B CA 1
ATOM 2215 C C . ASN B 1 140 ? 3.205 -25.984 1.983 1 93.12 140 ASN B C 1
ATOM 2217 O O . ASN B 1 140 ? 3.094 -25.734 3.186 1 93.12 140 ASN B O 1
ATOM 2221 N N . MET B 1 141 ? 3.797 -25.25 1.122 1 93.25 141 MET B N 1
ATOM 2222 C CA . MET B 1 141 ? 4.078 -23.891 1.541 1 93.25 141 MET B CA 1
ATOM 2223 C C . MET B 1 141 ? 2.814 -23.031 1.494 1 93.25 141 MET B C 1
ATOM 2225 O O . MET B 1 141 ? 2.008 -23.156 0.571 1 93.25 141 MET B O 1
ATOM 2229 N N . GLU B 1 142 ? 2.732 -22.156 2.457 1 93.88 142 GLU B N 1
ATOM 2230 C CA . GLU B 1 142 ? 1.5 -21.391 2.611 1 93.88 142 GLU B CA 1
ATOM 2231 C C . GLU B 1 142 ? 1.647 -19.984 2.033 1 93.88 142 GLU B C 1
ATOM 2233 O O . GLU B 1 142 ? 2.695 -19.359 2.184 1 93.88 142 GLU B O 1
ATOM 2238 N N . LEU B 1 143 ? 0.642 -19.609 1.303 1 95.38 143 LEU B N 1
ATOM 2239 C CA . LEU B 1 143 ? 0.42 -18.25 0.839 1 95.38 143 LEU B CA 1
ATOM 2240 C C . LEU B 1 143 ? -0.95 -17.734 1.277 1 95.38 143 LEU B C 1
ATOM 2242 O O . LEU B 1 143 ? -1.9 -18.516 1.384 1 95.38 143 LEU B O 1
ATOM 2246 N N . GLU B 1 144 ? -0.966 -16.453 1.479 1 97.06 144 GLU B N 1
ATOM 2247 C CA . GLU B 1 144 ? -2.258 -15.875 1.846 1 97.06 144 GLU B CA 1
ATOM 2248 C C . GLU B 1 144 ? -2.549 -14.609 1.049 1 97.06 144 GLU B C 1
ATOM 2250 O O . GLU B 1 144 ? -1.752 -13.672 1.059 1 97.06 144 GLU B O 1
ATOM 2255 N N . VAL B 1 145 ? -3.693 -14.609 0.379 1 97.56 145 VAL B N 1
ATOM 2256 C CA . VAL B 1 145 ? -4.164 -13.438 -0.351 1 97.56 145 VAL B CA 1
ATOM 2257 C C . VAL B 1 145 ? -5.164 -12.664 0.506 1 97.56 145 VAL B C 1
ATOM 2259 O O . VAL B 1 145 ? -6.133 -13.234 1.011 1 97.56 145 VAL B O 1
ATOM 2262 N N . ASN B 1 146 ? -4.914 -11.398 0.705 1 97 146 ASN B N 1
ATOM 2263 C CA . ASN B 1 146 ? -5.801 -10.516 1.455 1 97 146 ASN B CA 1
ATOM 2264 C C . ASN B 1 146 ? -6.328 -9.375 0.584 1 97 146 ASN B C 1
ATOM 2266 O O . ASN B 1 146 ? -5.547 -8.641 -0.016 1 97 146 ASN B O 1
ATOM 2270 N N . ILE B 1 147 ? -7.652 -9.336 0.554 1 97.38 147 ILE B N 1
ATOM 2271 C CA . ILE B 1 147 ? -8.273 -8.383 -0.366 1 97.38 147 ILE B CA 1
ATOM 2272 C C . ILE B 1 147 ? -9.227 -7.469 0.402 1 97.38 147 ILE B C 1
ATOM 2274 O O . ILE B 1 147 ? -10.078 -7.938 1.161 1 97.38 147 ILE B O 1
ATOM 2278 N N . SER B 1 148 ? -9.023 -6.223 0.245 1 96.62 148 SER B N 1
ATOM 2279 C CA . SER B 1 148 ? -9.93 -5.191 0.731 1 96.62 148 SER B CA 1
ATOM 2280 C C . SER B 1 148 ? -10.32 -4.23 -0.386 1 96.62 148 SER B C 1
ATOM 2282 O O . SER B 1 148 ? -9.531 -3.367 -0.778 1 96.62 148 SER B O 1
ATOM 2284 N N . ILE B 1 149 ? -11.523 -4.422 -0.938 1 95.81 149 ILE B N 1
ATOM 2285 C CA . ILE B 1 149 ? -11.938 -3.592 -2.064 1 95.81 149 ILE B CA 1
ATOM 2286 C C . ILE B 1 149 ? -13.391 -3.146 -1.871 1 95.81 149 ILE B C 1
ATOM 2288 O O . ILE B 1 149 ? -14.195 -3.871 -1.286 1 95.81 149 ILE B O 1
ATOM 2292 N N . VAL B 1 150 ? -13.672 -1.944 -2.344 1 93.94 150 VAL B N 1
ATOM 2293 C CA . VAL B 1 150 ? -15.023 -1.387 -2.318 1 93.94 150 VAL B CA 1
ATOM 2294 C C . VAL B 1 150 ? -15.359 -0.774 -3.678 1 93.94 150 VAL B C 1
ATOM 2296 O O . VAL B 1 150 ? -14.453 -0.383 -4.426 1 93.94 150 VAL B O 1
ATOM 2299 N N . GLU B 1 151 ? -16.641 -0.817 -3.963 1 93.62 151 GLU B N 1
ATOM 2300 C CA . GLU B 1 151 ? -17.094 -0.145 -5.18 1 93.62 151 GLU B CA 1
ATOM 2301 C C . GLU B 1 151 ? -17.188 1.364 -4.977 1 93.62 151 GLU B C 1
ATOM 2303 O O . GLU B 1 151 ? -17.594 1.829 -3.906 1 93.62 151 GLU B O 1
ATOM 2308 N N . VAL B 1 152 ? -16.688 2.082 -5.996 1 85.56 152 VAL B N 1
ATOM 2309 C CA . VAL B 1 152 ? -16.781 3.539 -5.965 1 85.56 152 VAL B CA 1
ATOM 2310 C C . VAL B 1 152 ? -18.188 3.971 -6.332 1 85.56 152 VAL B C 1
ATOM 2312 O O . VAL B 1 152 ? -18.781 3.441 -7.277 1 85.56 152 VAL B O 1
#

pLDDT: mean 95.1, std 3.25, range [80.75, 98.69]